Protein AF-A0A8T5YN52-F1 (afdb_monomer_lite)

Organism: Escherichia coli (NCBI:txid562)

Secondary structure (DSSP, 8-state):
--S---S-SEEE---TTSS-TT-EES-EEES-B--S-SSEEEEETTEES-EEES-B--SSSEEEEES-SSSS---BS-EEES-EE-S-SSEEEEE-TT-BS-EEES-EE-TT-PPEEE-SBS-EEESSEES-EEE-TT-BS-EEESPEE-STT--EEE-SBS-EEESEEETTTTEEE--S---S-EEEEEE-TT-EEEE-TTT-SEEEEEE-SS-EEEEE-SS---TT-EEEEEEEE-SS-SS--EEE-TTEE-SS--PPPTTEEEEEEEEEETTTTEEEEEEE--SPEE-

Radius of gyration: 24.34 Å; chains: 1; bounding box: 62×32×78 Å

Sequence (291 aa):
MFTTRPVNGILATQDLNGINERGSSADIYINPCIEHVSGAGIAGLALINSVFINGTSEGNSIGIQFGHENEEWAALSNTVIGMDLEVNSDTDILVNKYSHMNEFIGLKAGYSSSPIKVNGYRNKFIGGSSAGFILTNLSRYNNISDVTLLANGDTISDSGTKNKWTGVWNLFTGEPINSTNPYPSRKQITAIAGDVIKLDPMMASQFSILMTGSPITIGTISLPRVDGIEFNITIFNQTGSDSPEINFEGSLRYSGWTNPKAGTHRSMRFVYDAAFDYYTALTVGQYDITS

pLDDT: mean 90.4, std 9.78, range [47.84, 98.75]

Structure (mmCIF, N/CA/C/O backbone):
data_AF-A0A8T5YN52-F1
#
_entry.id   AF-A0A8T5YN52-F1
#
loop_
_atom_site.group_PDB
_atom_site.id
_atom_site.type_symbol
_atom_site.label_atom_id
_atom_site.label_alt_id
_atom_site.label_comp_id
_atom_site.label_asym_id
_atom_site.label_entity_id
_atom_site.label_seq_id
_atom_site.pdbx_PDB_ins_code
_atom_site.Cartn_x
_atom_site.Cartn_y
_atom_site.Cartn_z
_atom_site.occupancy
_atom_site.B_iso_or_equiv
_atom_site.auth_seq_id
_atom_site.auth_comp_id
_atom_site.auth_asym_id
_atom_site.auth_atom_id
_atom_site.pdbx_PDB_model_num
ATOM 1 N N . MET A 1 1 ? 17.774 -2.671 -41.599 1.00 50.00 1 MET A N 1
ATOM 2 C CA . MET A 1 1 ? 17.091 -3.368 -40.491 1.00 50.00 1 MET A CA 1
ATOM 3 C C . MET A 1 1 ? 18.060 -3.348 -39.319 1.00 50.00 1 MET A C 1
ATOM 5 O O . MET A 1 1 ? 19.164 -3.848 -39.489 1.00 50.00 1 MET A O 1
ATOM 9 N N . PHE A 1 2 ? 17.736 -2.675 -38.212 1.00 47.84 2 PHE A N 1
ATOM 10 C CA . PHE A 1 2 ? 18.595 -2.713 -37.022 1.00 47.84 2 PHE A CA 1
ATOM 11 C C . PHE A 1 2 ? 18.556 -4.133 -36.448 1.00 47.84 2 PHE A C 1
ATOM 13 O O . PHE A 1 2 ? 17.478 -4.680 -36.235 1.00 47.84 2 PHE A O 1
ATOM 20 N N . THR A 1 3 ? 19.719 -4.754 -36.269 1.00 56.84 3 THR A N 1
ATOM 21 C CA . THR A 1 3 ? 19.849 -6.159 -35.840 1.00 56.84 3 THR A CA 1
ATOM 22 C C . THR A 1 3 ? 19.879 -6.326 -34.323 1.00 56.84 3 THR A C 1
ATOM 24 O O . THR A 1 3 ? 19.843 -7.447 -33.831 1.00 56.84 3 THR A O 1
ATOM 27 N N . THR A 1 4 ? 19.937 -5.225 -33.577 1.00 69.12 4 THR A N 1
ATOM 28 C CA . THR A 1 4 ? 19.984 -5.209 -32.114 1.00 69.12 4 THR A CA 1
ATOM 29 C C . THR A 1 4 ? 18.854 -4.339 -31.588 1.00 69.12 4 THR A C 1
ATOM 31 O O . THR A 1 4 ? 18.801 -3.146 -31.891 1.00 69.12 4 THR A O 1
ATOM 34 N N . ARG A 1 5 ? 17.952 -4.938 -30.810 1.00 75.12 5 ARG A N 1
ATOM 35 C CA . ARG A 1 5 ? 16.980 -4.190 -30.010 1.00 75.12 5 ARG A CA 1
ATOM 36 C C . ARG A 1 5 ? 17.703 -3.606 -28.791 1.00 75.12 5 ARG A C 1
ATOM 38 O O . ARG A 1 5 ? 18.527 -4.319 -28.213 1.00 75.12 5 ARG A O 1
ATOM 45 N N . PRO A 1 6 ? 17.455 -2.340 -28.416 1.00 86.81 6 PRO A N 1
ATOM 46 C CA . PRO A 1 6 ? 17.994 -1.804 -27.175 1.00 86.81 6 PRO A CA 1
ATOM 47 C C . PRO A 1 6 ? 17.442 -2.596 -25.984 1.00 86.81 6 PRO A C 1
ATOM 49 O O . PRO A 1 6 ? 16.319 -3.102 -26.028 1.00 86.81 6 PRO A O 1
ATOM 52 N N . VAL A 1 7 ? 18.250 -2.715 -24.927 1.00 92.88 7 VAL A N 1
ATOM 53 C CA . VAL A 1 7 ? 17.824 -3.393 -23.695 1.00 92.88 7 VAL A CA 1
ATOM 54 C C . VAL A 1 7 ? 16.804 -2.540 -22.953 1.00 92.88 7 VAL A C 1
ATOM 56 O O . VAL A 1 7 ? 15.745 -3.041 -22.604 1.00 92.88 7 VAL A O 1
ATOM 59 N N . ASN A 1 8 ? 17.090 -1.250 -22.778 1.00 95.44 8 ASN A N 1
ATOM 60 C CA . ASN A 1 8 ? 16.186 -0.294 -22.145 1.00 95.44 8 ASN A CA 1
ATOM 61 C C . ASN A 1 8 ? 15.913 0.870 -23.100 1.00 95.44 8 ASN A C 1
ATOM 63 O O . ASN A 1 8 ? 16.783 1.198 -23.910 1.00 95.44 8 ASN A O 1
ATOM 67 N N . GLY A 1 9 ? 14.745 1.508 -23.002 1.00 94.94 9 GLY A N 1
ATOM 68 C CA . GLY A 1 9 ? 14.452 2.699 -23.806 1.00 94.94 9 GLY A CA 1
ATOM 69 C C . GLY A 1 9 ? 15.008 3.972 -23.179 1.00 94.94 9 GLY A C 1
ATOM 70 O O . GLY A 1 9 ? 15.902 4.599 -23.741 1.00 94.94 9 GLY A O 1
ATOM 71 N N . ILE A 1 10 ? 14.516 4.328 -21.990 1.00 95.44 10 ILE A N 1
ATOM 72 C CA . ILE A 1 10 ? 15.078 5.402 -21.159 1.00 95.44 10 ILE A CA 1
ATOM 73 C C . ILE A 1 10 ? 15.885 4.749 -20.041 1.00 95.44 10 ILE A C 1
ATOM 75 O O . ILE A 1 10 ? 15.355 3.931 -19.294 1.00 95.44 10 ILE A O 1
ATOM 79 N N . LEU A 1 11 ? 17.157 5.120 -19.907 1.00 94.50 11 LEU A N 1
ATOM 80 C CA . LEU A 1 11 ? 18.044 4.609 -18.865 1.00 94.50 11 LEU A CA 1
ATOM 81 C C . LEU A 1 11 ? 18.676 5.772 -18.097 1.00 94.50 11 LEU A C 1
ATOM 83 O O . LEU A 1 11 ? 19.423 6.561 -18.670 1.00 94.50 11 LEU A O 1
ATOM 87 N N . ALA A 1 12 ? 18.405 5.837 -16.795 1.00 92.81 12 ALA A N 1
ATOM 88 C CA . ALA A 1 12 ? 19.047 6.754 -15.862 1.00 92.81 12 ALA A CA 1
ATOM 89 C C . ALA A 1 12 ? 19.820 5.955 -14.804 1.00 92.81 12 ALA A C 1
ATOM 91 O O . ALA A 1 12 ? 19.230 5.259 -13.974 1.00 92.81 12 ALA A O 1
ATOM 92 N N . THR A 1 13 ? 21.148 6.051 -14.842 1.00 91.00 13 THR A N 1
ATOM 93 C CA . THR A 1 13 ? 22.071 5.386 -13.910 1.00 91.00 13 THR A CA 1
ATOM 94 C C . THR A 1 13 ? 22.857 6.411 -13.103 1.00 91.00 13 THR A C 1
ATOM 96 O O . THR A 1 13 ? 22.852 7.602 -13.421 1.00 91.00 13 THR A O 1
ATOM 99 N N . GLN A 1 14 ? 23.568 5.952 -12.070 1.00 86.19 14 GLN A N 1
ATOM 100 C CA . GLN A 1 14 ? 24.634 6.759 -11.483 1.00 86.19 14 GLN A CA 1
ATOM 101 C C . GLN A 1 14 ? 25.720 7.028 -12.532 1.00 86.19 14 GLN A C 1
ATOM 103 O O . GLN A 1 14 ? 25.858 6.284 -13.512 1.00 86.19 14 GLN A O 1
ATOM 108 N N . ASP A 1 15 ? 26.491 8.094 -12.326 1.00 78.06 15 ASP A N 1
ATOM 109 C CA . ASP A 1 15 ? 27.698 8.309 -13.115 1.00 78.06 15 ASP A CA 1
ATOM 110 C C . ASP A 1 15 ? 28.715 7.208 -12.794 1.00 78.06 15 ASP A C 1
ATOM 112 O O . ASP A 1 15 ? 29.168 7.069 -11.657 1.00 78.06 15 ASP A O 1
ATOM 116 N N . LEU A 1 16 ? 29.101 6.451 -13.820 1.00 68.62 16 LEU A N 1
ATOM 117 C CA . LEU A 1 16 ? 30.072 5.362 -13.717 1.00 68.62 16 LEU A CA 1
ATOM 118 C C . LEU A 1 16 ? 31.472 5.852 -13.313 1.00 68.62 16 LEU A C 1
ATOM 120 O O . LEU A 1 16 ? 32.291 5.050 -12.872 1.00 68.62 16 LEU A O 1
ATOM 124 N N . ASN A 1 17 ? 31.750 7.154 -13.43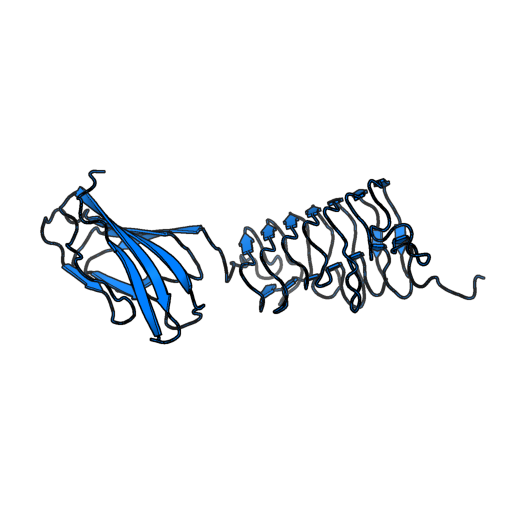5 1.00 71.25 17 ASN A N 1
ATOM 125 C CA . ASN A 1 17 ? 33.013 7.753 -13.006 1.00 71.25 17 ASN A CA 1
ATOM 126 C C . ASN A 1 17 ? 33.010 8.195 -11.530 1.00 71.25 17 ASN A C 1
ATOM 128 O O . ASN A 1 17 ? 34.009 8.738 -11.061 1.00 71.25 17 ASN A O 1
ATOM 132 N N . GLY A 1 18 ? 31.906 7.989 -10.798 1.00 65.38 18 GLY A N 1
ATOM 133 C CA . GLY A 1 18 ? 31.804 8.279 -9.363 1.00 65.38 18 GLY A CA 1
ATOM 134 C C . GLY A 1 18 ? 31.725 9.767 -9.005 1.00 65.38 18 GLY A C 1
ATOM 135 O O . GLY A 1 18 ? 31.847 10.121 -7.837 1.00 65.38 18 GLY A O 1
ATOM 136 N N . ILE A 1 19 ? 31.528 10.659 -9.983 1.00 64.62 19 ILE A N 1
ATOM 137 C CA . ILE A 1 19 ? 31.441 12.109 -9.736 1.00 64.62 19 ILE A CA 1
ATOM 138 C C . ILE A 1 19 ? 30.027 12.491 -9.278 1.00 64.62 19 ILE A C 1
ATOM 140 O O . ILE A 1 19 ? 29.850 13.431 -8.502 1.00 64.62 19 ILE A O 1
ATOM 144 N N . ASN A 1 20 ? 29.015 11.745 -9.728 1.00 66.25 20 ASN A N 1
ATOM 145 C CA . ASN A 1 20 ? 27.625 11.935 -9.336 1.00 66.25 20 ASN A CA 1
ATOM 146 C C . ASN A 1 20 ? 26.952 10.606 -8.956 1.00 66.25 20 ASN A C 1
ATOM 148 O O . ASN A 1 20 ? 26.352 9.913 -9.780 1.00 66.25 20 ASN A O 1
ATOM 152 N N . GLU A 1 21 ? 26.990 10.305 -7.660 1.00 68.31 21 GLU A N 1
ATOM 153 C CA . GLU A 1 21 ? 26.315 9.157 -7.037 1.00 68.31 21 GLU A CA 1
ATOM 154 C C . GLU A 1 21 ? 24.781 9.299 -7.007 1.00 68.31 21 GLU A C 1
ATOM 156 O O . GLU A 1 21 ? 24.064 8.384 -6.613 1.00 68.31 21 GLU A O 1
ATOM 161 N N . ARG A 1 22 ? 24.231 10.454 -7.393 1.00 67.56 22 ARG A N 1
ATOM 162 C CA . ARG A 1 22 ? 22.786 10.718 -7.321 1.00 67.56 22 ARG A CA 1
ATOM 163 C C . ARG A 1 22 ? 22.051 10.412 -8.625 1.00 67.56 22 ARG A C 1
ATOM 165 O O . ARG A 1 22 ? 20.825 10.440 -8.632 1.00 67.56 22 ARG A O 1
ATOM 172 N N . GLY A 1 23 ? 22.783 10.090 -9.693 1.00 80.38 23 GLY A N 1
ATOM 173 C CA . GLY A 1 23 ? 22.223 9.872 -11.025 1.00 80.38 23 GLY A CA 1
ATOM 174 C C . GLY A 1 23 ? 21.559 11.128 -11.598 1.00 80.38 23 GLY A C 1
ATOM 175 O O . GLY A 1 23 ? 22.014 12.245 -11.326 1.00 80.38 23 GLY A O 1
ATOM 176 N N . SER A 1 24 ? 20.520 10.950 -12.419 1.00 87.56 24 SER A N 1
ATOM 177 C CA . SER A 1 24 ? 19.813 12.067 -13.068 1.00 87.56 24 SER A CA 1
ATOM 178 C C . SER A 1 24 ? 18.737 12.655 -12.157 1.00 87.56 24 SER A C 1
ATOM 180 O O . SER A 1 24 ? 18.130 11.932 -11.359 1.00 87.56 24 SER A O 1
ATOM 182 N N . SER A 1 25 ? 18.489 13.966 -12.249 1.00 91.69 25 SER A N 1
ATOM 183 C CA . SER A 1 25 ? 17.484 14.607 -11.400 1.00 91.69 25 SER A CA 1
ATOM 184 C C . SER A 1 25 ? 16.810 15.828 -12.006 1.00 91.69 25 SER A C 1
ATOM 186 O O . SER A 1 25 ? 17.459 16.576 -12.731 1.00 91.69 25 SER A O 1
ATOM 188 N N . ALA A 1 26 ? 15.578 16.103 -11.561 1.00 92.94 26 ALA A N 1
ATOM 189 C CA . ALA A 1 26 ? 14.771 17.248 -12.001 1.00 92.94 26 ALA A CA 1
ATOM 190 C C . ALA A 1 26 ? 14.415 17.213 -13.498 1.00 92.94 26 ALA A C 1
ATOM 192 O O . ALA A 1 26 ? 14.250 18.258 -14.129 1.00 92.94 26 ALA A O 1
ATOM 193 N N . ASP A 1 27 ? 14.265 16.008 -14.047 1.00 95.19 27 ASP A N 1
ATOM 194 C CA . ASP A 1 27 ? 13.904 15.797 -15.443 1.00 95.19 27 ASP A CA 1
ATOM 195 C C . ASP A 1 27 ? 12.384 15.763 -15.635 1.00 95.19 27 ASP A C 1
ATOM 197 O O . ASP A 1 27 ? 11.629 15.362 -14.744 1.00 95.19 27 ASP A O 1
ATOM 201 N N . ILE A 1 28 ? 11.928 16.137 -16.833 1.00 97.69 28 ILE A N 1
ATOM 202 C CA . ILE A 1 28 ? 10.531 15.992 -17.249 1.00 97.69 28 ILE A CA 1
ATOM 203 C C . ILE A 1 28 ? 10.489 15.265 -18.590 1.00 97.69 28 ILE A C 1
ATOM 205 O O . ILE A 1 28 ? 11.062 15.724 -19.578 1.00 97.69 28 ILE A O 1
ATOM 209 N N . TYR A 1 29 ? 9.748 14.163 -18.629 1.00 97.44 29 TYR A N 1
ATOM 210 C CA . TYR A 1 29 ? 9.485 13.372 -19.824 1.00 97.44 29 TYR A CA 1
ATOM 211 C C . TYR A 1 29 ? 7.991 13.451 -20.143 1.00 97.44 29 TYR A C 1
ATOM 213 O O . TYR A 1 29 ? 7.156 13.172 -19.282 1.00 97.44 29 TYR A O 1
ATOM 221 N N . ILE A 1 30 ? 7.638 13.839 -21.370 1.00 97.81 30 ILE A N 1
ATOM 222 C CA . ILE A 1 30 ? 6.243 14.052 -21.784 1.00 97.81 30 ILE A CA 1
ATOM 223 C C . ILE A 1 30 ? 5.935 13.175 -22.990 1.00 97.81 30 ILE A C 1
ATOM 225 O O . ILE A 1 30 ? 6.618 13.274 -24.008 1.00 97.81 30 ILE A O 1
ATOM 229 N N . ASN A 1 31 ? 4.892 12.353 -22.870 1.00 97.00 31 ASN A N 1
ATOM 230 C CA . ASN A 1 31 ? 4.451 11.388 -23.875 1.00 97.00 31 ASN A CA 1
ATOM 231 C C . ASN A 1 31 ? 5.591 10.515 -24.456 1.00 97.00 31 ASN A C 1
ATOM 233 O O . ASN A 1 31 ? 5.651 10.360 -25.680 1.00 97.00 31 ASN A O 1
ATOM 237 N N . PRO A 1 32 ? 6.523 9.968 -23.645 1.00 96.56 32 PRO A N 1
ATOM 238 C CA . PRO A 1 32 ? 7.470 8.990 -24.171 1.00 96.56 32 PRO A CA 1
ATOM 239 C C . PRO A 1 32 ? 6.706 7.758 -24.670 1.00 96.56 32 PRO A C 1
ATOM 241 O O . PRO A 1 32 ? 5.751 7.330 -24.036 1.00 96.56 32 PRO A O 1
ATOM 244 N N . CYS A 1 33 ? 7.119 7.192 -25.798 1.00 96.00 33 CYS A N 1
ATOM 245 C CA . CYS A 1 33 ? 6.565 5.948 -26.331 1.00 96.00 33 CYS A CA 1
ATOM 246 C C . CYS A 1 33 ? 7.712 4.948 -26.420 1.00 96.00 33 CYS A C 1
ATOM 248 O O . CYS A 1 33 ? 8.584 5.073 -27.286 1.00 96.00 33 CYS A O 1
ATOM 250 N N . ILE A 1 34 ? 7.778 4.046 -25.441 1.00 95.31 34 ILE A N 1
ATOM 251 C CA . ILE A 1 34 ? 8.870 3.090 -25.296 1.00 95.31 34 ILE A CA 1
ATOM 252 C C . ILE A 1 34 ? 8.319 1.673 -25.287 1.00 95.31 34 ILE A C 1
ATOM 254 O O . ILE A 1 34 ? 7.837 1.174 -24.274 1.00 95.31 34 ILE A O 1
ATOM 258 N N . GLU A 1 35 ? 8.460 0.995 -26.415 1.00 93.38 35 GLU A N 1
ATOM 259 C CA . GLU A 1 35 ? 7.793 -0.284 -26.619 1.00 93.38 35 GLU A CA 1
ATOM 260 C C . GLU A 1 35 ? 8.758 -1.327 -27.170 1.00 93.38 35 GLU A C 1
ATOM 262 O O . GLU A 1 35 ? 9.669 -1.021 -27.950 1.00 93.38 35 GLU A O 1
ATOM 267 N N . HIS A 1 36 ? 8.534 -2.581 -26.781 1.00 92.75 36 HIS A N 1
ATOM 268 C CA . HIS A 1 36 ? 9.235 -3.753 -27.306 1.00 92.75 36 HIS A CA 1
ATOM 269 C C . HIS A 1 36 ? 10.764 -3.746 -27.149 1.00 92.75 36 HIS A C 1
ATOM 271 O O . HIS A 1 36 ? 11.485 -4.376 -27.944 1.00 92.75 36 HIS A O 1
ATOM 277 N N . VAL A 1 37 ? 11.267 -3.082 -26.106 1.00 94.31 37 VAL A N 1
ATOM 278 C CA . VAL A 1 37 ? 12.649 -3.268 -25.653 1.00 94.31 37 VAL A CA 1
ATOM 279 C C . VAL A 1 37 ? 12.769 -4.582 -24.881 1.00 94.31 37 VAL A C 1
ATOM 281 O O . VAL A 1 37 ? 11.789 -5.106 -24.356 1.00 94.31 37 VAL A O 1
ATOM 284 N N . SER A 1 38 ? 13.967 -5.172 -24.841 1.00 94.06 38 SER A N 1
ATOM 285 C CA . SER A 1 38 ? 14.122 -6.506 -24.236 1.00 94.06 38 SER A CA 1
ATOM 286 C C . SER A 1 38 ? 14.130 -6.502 -22.702 1.00 94.06 38 SER A C 1
ATOM 288 O O . SER A 1 38 ? 14.008 -7.564 -22.104 1.00 94.06 38 SER A O 1
ATOM 290 N N . GLY A 1 39 ? 14.340 -5.344 -22.079 1.00 95.69 39 GLY A N 1
ATOM 291 C CA . GLY A 1 39 ? 14.402 -5.127 -20.635 1.00 95.69 39 GLY A CA 1
ATOM 292 C C . GLY A 1 39 ? 13.304 -4.175 -20.170 1.00 95.69 39 GLY A C 1
ATOM 293 O O . GLY A 1 39 ? 12.126 -4.412 -20.440 1.00 95.69 39 GLY A O 1
ATOM 294 N N . ALA A 1 40 ? 13.684 -3.108 -19.464 1.00 97.56 40 ALA A N 1
ATOM 295 C CA . ALA A 1 40 ? 12.738 -2.120 -18.965 1.00 97.56 40 ALA A CA 1
ATOM 296 C C . ALA A 1 40 ? 12.535 -0.985 -19.975 1.00 97.56 40 ALA A C 1
ATOM 298 O O . ALA A 1 40 ? 13.510 -0.391 -20.443 1.00 97.56 40 ALA A O 1
ATOM 299 N N . GLY A 1 41 ? 11.288 -0.620 -20.275 1.00 97.62 41 GLY A N 1
ATOM 300 C CA . GLY A 1 41 ? 11.036 0.552 -21.115 1.00 97.62 41 GLY A CA 1
ATOM 301 C C . GLY A 1 41 ? 11.595 1.820 -20.460 1.00 97.62 41 GLY A C 1
ATOM 302 O O . GLY A 1 41 ? 12.402 2.540 -21.056 1.00 97.62 41 GLY A O 1
ATOM 303 N N . ILE A 1 42 ? 11.291 2.024 -19.177 1.00 97.81 42 ILE A N 1
ATOM 304 C CA . ILE A 1 42 ? 11.872 3.099 -18.368 1.00 97.81 42 ILE A CA 1
ATOM 305 C C . ILE A 1 42 ? 12.663 2.497 -17.208 1.00 97.81 42 ILE A C 1
ATOM 307 O O . ILE A 1 42 ? 12.093 1.998 -16.241 1.00 97.81 42 ILE A O 1
ATOM 311 N N . ALA A 1 43 ? 13.988 2.590 -17.277 1.00 97.25 43 ALA A N 1
ATOM 312 C CA . ALA A 1 43 ? 14.922 2.163 -16.242 1.00 97.25 43 ALA A CA 1
ATOM 313 C C . ALA A 1 43 ? 15.469 3.378 -15.470 1.00 97.25 43 ALA A C 1
ATOM 315 O O . ALA A 1 43 ? 16.551 3.895 -15.756 1.00 97.25 43 ALA A O 1
ATOM 316 N N . GLY A 1 44 ? 14.720 3.835 -14.466 1.00 96.25 44 GLY A N 1
ATOM 317 C CA . GLY A 1 44 ? 15.149 4.858 -13.511 1.00 96.25 44 GLY A CA 1
ATOM 318 C C . GLY A 1 44 ? 15.952 4.244 -12.365 1.00 96.25 44 GLY A C 1
ATOM 319 O O . GLY A 1 44 ? 15.469 4.185 -11.237 1.00 96.25 44 GLY A O 1
ATOM 320 N N . LEU A 1 45 ? 17.154 3.733 -12.638 1.00 95.25 45 LEU A N 1
ATOM 321 C CA . LEU A 1 45 ? 17.948 3.006 -11.640 1.00 95.25 45 LEU A CA 1
ATOM 322 C C . LEU A 1 45 ? 18.541 3.944 -10.578 1.00 95.25 45 LEU A C 1
ATOM 324 O O . LEU A 1 45 ? 18.560 3.596 -9.401 1.00 95.25 45 LEU A O 1
ATOM 328 N N . ALA A 1 46 ? 18.949 5.148 -10.978 1.00 93.88 46 ALA A N 1
ATOM 329 C CA . ALA A 1 46 ? 19.290 6.255 -10.087 1.00 93.88 46 ALA A CA 1
ATOM 330 C C . ALA A 1 46 ? 18.674 7.547 -10.641 1.00 93.88 46 ALA A C 1
ATOM 332 O O . ALA A 1 46 ? 19.321 8.319 -11.346 1.00 93.88 46 ALA A O 1
ATOM 333 N N . LEU A 1 47 ? 17.376 7.720 -10.395 1.00 94.62 47 LEU A N 1
ATOM 334 C CA . LEU A 1 47 ? 16.589 8.843 -10.900 1.00 94.62 47 LEU A CA 1
ATOM 335 C C . LEU A 1 47 ? 15.906 9.554 -9.740 1.00 94.62 47 LEU A C 1
ATOM 337 O O . LEU A 1 47 ? 15.240 8.916 -8.925 1.00 94.62 47 LEU A O 1
ATOM 341 N N . ILE A 1 48 ? 16.057 10.868 -9.655 1.00 94.25 48 ILE A N 1
ATOM 342 C CA . ILE A 1 48 ? 15.586 11.629 -8.500 1.00 94.25 48 ILE A CA 1
ATOM 343 C C . ILE A 1 48 ? 14.700 12.785 -8.945 1.00 94.25 48 ILE A C 1
ATOM 345 O O . ILE A 1 48 ? 15.029 13.508 -9.880 1.00 94.25 48 ILE A O 1
ATOM 349 N N . ASN A 1 49 ? 13.602 13.027 -8.230 1.00 95.75 49 ASN A N 1
ATOM 350 C CA . ASN A 1 49 ? 12.785 14.233 -8.384 1.00 95.75 49 ASN A CA 1
ATOM 351 C C . ASN A 1 49 ? 12.391 14.516 -9.846 1.00 95.75 49 ASN A C 1
ATOM 353 O O . ASN A 1 49 ? 12.466 15.653 -10.306 1.00 95.75 49 ASN A O 1
ATOM 357 N N . SER A 1 50 ? 12.060 13.471 -10.600 1.00 97.19 50 SER A N 1
ATOM 358 C CA . SER A 1 50 ? 11.736 13.570 -12.023 1.00 97.19 50 SER A CA 1
ATOM 359 C C . SER A 1 50 ? 10.277 13.219 -12.279 1.00 97.19 50 SER A C 1
ATOM 361 O O . SER A 1 50 ? 9.649 12.505 -11.493 1.00 97.19 50 SER A O 1
ATOM 363 N N . VAL A 1 51 ? 9.727 13.734 -13.378 1.00 98.50 51 VAL A N 1
ATOM 364 C CA . VAL A 1 51 ? 8.312 13.580 -13.722 1.00 98.50 51 VAL A CA 1
ATOM 365 C C . VAL A 1 51 ? 8.155 12.936 -15.094 1.00 98.50 51 VAL A C 1
ATOM 367 O O . VAL A 1 51 ? 8.714 13.411 -16.079 1.00 98.50 51 VAL A O 1
ATOM 370 N N . PHE A 1 52 ? 7.341 11.887 -15.169 1.00 98.31 52 PHE A N 1
ATOM 371 C CA . PHE A 1 52 ? 6.855 11.302 -16.415 1.00 98.31 52 PHE A CA 1
ATOM 372 C C . PHE A 1 52 ? 5.371 11.613 -16.561 1.00 98.31 52 PHE A C 1
ATOM 374 O O . PHE A 1 52 ? 4.583 11.343 -15.652 1.00 98.31 52 PHE A O 1
ATOM 381 N N . ILE A 1 53 ? 4.988 12.182 -17.699 1.00 98.06 53 ILE A N 1
ATOM 382 C CA . ILE A 1 53 ? 3.610 12.570 -17.988 1.00 98.06 53 ILE A CA 1
ATOM 383 C C . ILE A 1 53 ? 3.151 11.833 -19.239 1.00 98.06 53 ILE A C 1
ATOM 385 O O . ILE A 1 53 ? 3.603 12.147 -20.342 1.00 98.06 53 ILE A O 1
ATOM 389 N N . ASN A 1 54 ? 2.202 10.919 -19.046 1.00 96.50 54 ASN A N 1
ATOM 390 C CA . ASN A 1 54 ? 1.530 10.129 -20.070 1.00 96.50 54 ASN A CA 1
ATOM 391 C C . ASN A 1 54 ? 2.528 9.314 -20.922 1.00 96.50 54 ASN A C 1
ATOM 393 O O . ASN A 1 54 ? 3.677 9.125 -20.520 1.00 96.50 54 ASN A O 1
ATOM 397 N N . GLY A 1 55 ? 2.097 8.825 -22.083 1.00 96.69 55 GLY A N 1
ATOM 398 C CA . GLY A 1 55 ? 2.911 7.996 -22.966 1.00 96.69 55 GLY A CA 1
ATOM 399 C C . GLY A 1 55 ? 2.741 6.509 -22.681 1.00 96.69 55 GLY A C 1
ATOM 400 O O . GLY A 1 55 ? 1.848 6.121 -21.929 1.00 96.69 55 GLY A O 1
ATOM 401 N N . THR A 1 56 ? 3.599 5.697 -23.286 1.00 96.75 56 THR A N 1
ATOM 402 C CA . THR A 1 56 ? 3.535 4.237 -23.232 1.00 96.75 56 THR A CA 1
ATOM 403 C C . THR A 1 56 ? 4.876 3.651 -22.795 1.00 96.75 56 THR A C 1
ATOM 405 O O . THR A 1 56 ? 5.951 4.133 -23.175 1.00 96.75 56 THR A O 1
ATOM 408 N N . SER A 1 57 ? 4.809 2.608 -21.970 1.00 97.00 57 SER A N 1
ATOM 409 C CA . SER A 1 57 ? 5.922 1.705 -21.690 1.00 97.00 57 SER A CA 1
ATOM 410 C C . SER A 1 57 ? 5.413 0.262 -21.696 1.00 97.00 57 SER A C 1
ATOM 412 O O . SER A 1 57 ? 5.235 -0.361 -20.645 1.00 97.00 57 SER A O 1
ATOM 414 N N . GLU A 1 58 ? 5.119 -0.240 -22.897 1.00 94.19 58 GLU A N 1
ATOM 415 C CA . GLU A 1 58 ? 4.382 -1.489 -23.125 1.00 94.19 58 GLU A CA 1
ATOM 416 C C . GLU A 1 58 ? 5.164 -2.538 -23.923 1.00 94.19 58 GLU A C 1
ATOM 418 O O . GLU A 1 58 ? 6.098 -2.251 -24.676 1.00 94.19 58 GLU A O 1
ATOM 423 N N . GLY A 1 59 ? 4.775 -3.801 -23.750 1.00 94.31 59 GLY A N 1
ATOM 424 C CA . GLY A 1 59 ? 5.345 -4.917 -24.508 1.00 94.31 59 GLY A CA 1
ATOM 425 C C . GLY A 1 59 ? 6.833 -5.145 -24.237 1.00 94.31 59 GLY A C 1
ATOM 426 O O . GLY A 1 59 ? 7.525 -5.719 -25.085 1.00 94.31 59 GLY A O 1
ATOM 427 N N . ASN A 1 60 ? 7.313 -4.666 -23.088 1.00 95.75 60 ASN A N 1
ATOM 428 C CA . ASN A 1 60 ? 8.673 -4.817 -22.588 1.00 95.75 60 ASN A CA 1
ATOM 429 C C . ASN A 1 60 ? 8.741 -6.002 -21.606 1.00 95.75 60 ASN A C 1
ATOM 431 O O . ASN A 1 60 ? 7.735 -6.657 -21.325 1.00 95.75 60 ASN A O 1
ATOM 435 N N . SER A 1 61 ? 9.917 -6.278 -21.034 1.00 96.31 61 SER A N 1
ATOM 436 C CA . SER A 1 61 ? 9.978 -7.168 -19.863 1.00 96.31 61 SER A CA 1
ATOM 437 C C . SER A 1 61 ? 9.391 -6.464 -18.638 1.00 96.31 61 SER A C 1
ATOM 439 O O . SER A 1 61 ? 8.521 -7.010 -17.956 1.00 96.31 61 SER A O 1
ATOM 441 N N . ILE A 1 62 ? 9.795 -5.210 -18.417 1.00 98.12 62 ILE A N 1
ATOM 442 C CA . ILE A 1 62 ? 9.285 -4.354 -17.345 1.00 98.12 62 ILE A CA 1
ATOM 443 C C . ILE A 1 62 ? 8.828 -3.020 -17.943 1.00 98.12 62 ILE A C 1
ATOM 445 O O . ILE A 1 62 ? 9.557 -2.405 -18.720 1.00 98.12 62 ILE A O 1
ATOM 449 N N . GLY A 1 63 ? 7.655 -2.524 -17.552 1.00 98.00 63 GLY A N 1
ATOM 450 C CA . GLY A 1 63 ? 7.211 -1.190 -17.967 1.00 98.00 63 GLY A CA 1
ATOM 451 C C . GLY A 1 63 ? 8.101 -0.100 -17.358 1.00 98.00 63 GLY A C 1
ATOM 452 O O . GLY A 1 63 ? 8.823 0.609 -18.064 1.00 98.00 63 GLY A O 1
ATOM 453 N N . ILE A 1 64 ? 8.109 -0.000 -16.028 1.00 98.44 64 ILE A N 1
ATOM 454 C CA . ILE A 1 64 ? 8.941 0.944 -15.270 1.00 98.44 64 ILE A CA 1
ATOM 455 C C . ILE A 1 64 ? 9.742 0.201 -14.203 1.00 98.44 64 ILE A C 1
ATOM 457 O O . ILE A 1 64 ? 9.179 -0.445 -13.322 1.00 98.44 64 ILE A O 1
ATOM 461 N N . GLN A 1 65 ? 11.063 0.350 -14.231 1.00 98.44 65 GLN A N 1
ATOM 462 C CA . GLN A 1 65 ? 11.970 -0.139 -13.200 1.00 98.44 65 GLN A CA 1
ATOM 463 C C . GLN A 1 65 ? 12.602 1.031 -12.452 1.00 98.44 65 GLN A C 1
ATOM 465 O O . GLN A 1 65 ? 13.362 1.814 -13.021 1.00 98.44 65 GLN A O 1
ATOM 470 N N . PHE A 1 66 ? 12.340 1.108 -11.151 1.00 98.06 66 PHE A N 1
ATOM 471 C CA . PHE A 1 66 ? 12.892 2.119 -10.257 1.00 98.06 66 PHE A CA 1
ATOM 472 C C . PHE A 1 66 ? 13.863 1.506 -9.251 1.00 98.06 66 PHE A C 1
ATOM 474 O O . PHE A 1 66 ? 13.474 0.710 -8.392 1.00 98.06 66 PHE A O 1
ATOM 481 N N . GLY A 1 67 ? 15.120 1.950 -9.291 1.00 95.69 67 GLY A N 1
ATOM 482 C CA . GLY A 1 67 ? 16.218 1.415 -8.479 1.00 95.69 67 GLY A CA 1
ATOM 483 C C . GLY A 1 67 ? 16.863 0.169 -9.077 1.00 95.69 67 GLY A C 1
ATOM 484 O O . GLY A 1 67 ? 16.274 -0.514 -9.921 1.00 95.69 67 GLY A O 1
ATOM 485 N N . HIS A 1 68 ? 18.062 -0.151 -8.601 1.00 93.81 68 HIS A N 1
ATOM 486 C CA . HIS A 1 68 ? 18.775 -1.367 -8.990 1.00 93.81 68 HIS A CA 1
ATOM 487 C C . HIS A 1 68 ? 18.400 -2.554 -8.089 1.00 93.81 68 HIS A C 1
ATOM 489 O O . HIS A 1 68 ? 18.017 -2.374 -6.934 1.00 93.81 68 HIS A O 1
ATOM 495 N N . GLU A 1 69 ? 18.487 -3.777 -8.618 1.00 91.69 69 GLU A N 1
ATOM 496 C CA . GLU A 1 69 ? 18.169 -4.996 -7.858 1.00 91.69 69 GLU A CA 1
ATOM 497 C C . GLU A 1 69 ? 19.223 -5.275 -6.775 1.00 91.69 69 GLU A C 1
ATOM 499 O O . GLU A 1 69 ? 18.885 -5.588 -5.634 1.00 91.69 69 GLU A O 1
ATOM 504 N N . ASN A 1 70 ? 20.499 -5.115 -7.137 1.00 87.62 70 ASN A N 1
ATOM 505 C CA . ASN A 1 70 ? 21.637 -5.597 -6.348 1.00 87.62 70 ASN A CA 1
ATOM 506 C C . ASN A 1 70 ? 22.529 -4.481 -5.792 1.00 87.62 70 ASN A C 1
ATOM 508 O O . ASN A 1 70 ? 23.424 -4.749 -4.996 1.00 87.62 70 ASN A O 1
ATOM 512 N N . GLU A 1 71 ? 22.302 -3.239 -6.212 1.00 89.00 71 GLU A N 1
ATOM 513 C CA . GLU A 1 71 ? 23.124 -2.092 -5.819 1.00 89.00 71 GLU A CA 1
ATOM 514 C C . GLU A 1 71 ? 22.271 -1.097 -5.043 1.00 89.00 71 GLU A C 1
ATOM 516 O O . GLU A 1 71 ? 21.049 -1.060 -5.194 1.00 89.00 71 GLU A O 1
ATOM 521 N N . GLU A 1 72 ? 22.912 -0.264 -4.225 1.00 88.81 72 GLU A N 1
ATOM 522 C CA . GLU A 1 72 ? 22.232 0.748 -3.407 1.00 88.81 72 GLU A CA 1
ATOM 523 C C . GLU A 1 72 ? 21.808 1.980 -4.224 1.00 88.81 72 GLU A C 1
ATOM 525 O O . GLU A 1 72 ? 21.836 3.113 -3.750 1.00 88.81 72 GLU A O 1
ATOM 530 N N . TRP A 1 73 ? 21.413 1.762 -5.479 1.00 91.44 73 TRP A N 1
ATOM 531 C CA . TRP A 1 73 ? 20.885 2.792 -6.359 1.00 91.44 73 TRP A CA 1
ATOM 532 C C . TRP A 1 73 ? 19.381 2.897 -6.161 1.00 91.44 73 TRP A C 1
ATOM 534 O O . TRP A 1 73 ? 18.659 1.892 -6.149 1.00 91.44 73 TRP A O 1
ATOM 544 N N . ALA A 1 74 ? 18.903 4.126 -6.014 1.00 92.31 74 ALA A N 1
ATOM 545 C CA . ALA A 1 74 ? 17.521 4.389 -5.673 1.00 92.31 74 ALA A CA 1
ATOM 546 C C . ALA A 1 74 ? 16.886 5.382 -6.640 1.00 92.31 74 ALA A C 1
ATOM 548 O O . ALA A 1 74 ? 17.471 6.416 -6.967 1.00 92.31 74 ALA A O 1
ATOM 549 N N . ALA A 1 75 ? 15.640 5.099 -7.013 1.00 95.88 75 ALA A N 1
ATOM 550 C CA . ALA A 1 75 ? 14.755 6.102 -7.573 1.00 95.88 75 ALA A CA 1
ATOM 551 C C . ALA A 1 75 ? 14.002 6.801 -6.435 1.00 95.88 75 ALA A C 1
ATOM 553 O O . ALA A 1 75 ? 13.321 6.134 -5.642 1.00 95.88 75 ALA A O 1
ATOM 554 N N . LEU A 1 76 ? 14.140 8.123 -6.338 1.00 94.31 76 LEU A N 1
ATOM 555 C CA . LEU A 1 76 ? 13.673 8.905 -5.195 1.00 94.31 76 LEU A CA 1
ATOM 556 C C . LEU A 1 76 ? 12.741 10.033 -5.622 1.00 94.31 76 LEU A C 1
ATOM 558 O O . LEU A 1 76 ? 13.118 10.869 -6.439 1.00 94.31 76 LEU A O 1
ATOM 562 N N . SER A 1 77 ? 11.569 10.124 -4.996 1.00 96.19 77 SER A N 1
ATOM 563 C CA . SER A 1 77 ? 10.667 11.276 -5.163 1.00 96.19 77 SER A CA 1
ATOM 564 C C . SER A 1 77 ? 10.255 11.556 -6.615 1.00 96.19 77 SER A C 1
ATOM 566 O O . SER A 1 77 ? 10.049 12.709 -6.986 1.00 96.19 77 SER A O 1
ATOM 568 N N . ASN A 1 78 ? 10.163 10.524 -7.456 1.00 98.31 78 ASN A N 1
ATOM 569 C CA . ASN A 1 78 ? 9.699 10.683 -8.834 1.00 98.31 78 ASN A CA 1
ATOM 570 C C . ASN A 1 78 ? 8.175 10.630 -8.909 1.00 98.31 78 ASN A C 1
ATOM 572 O O . ASN A 1 78 ? 7.532 10.007 -8.068 1.00 98.31 78 ASN A O 1
ATOM 576 N N . THR A 1 79 ? 7.602 11.238 -9.943 1.00 98.69 79 THR A N 1
ATOM 577 C CA . THR A 1 79 ? 6.160 11.197 -10.213 1.00 98.69 79 THR A CA 1
ATOM 578 C C . THR A 1 79 ? 5.896 10.657 -11.613 1.00 98.69 79 THR A C 1
ATOM 580 O O . THR A 1 79 ? 6.469 11.139 -12.584 1.00 98.69 79 THR A O 1
ATOM 583 N N . VAL A 1 80 ? 5.017 9.670 -11.735 1.00 98.62 80 VAL A N 1
ATOM 584 C CA . VAL A 1 80 ? 4.561 9.110 -13.011 1.00 98.62 80 VAL A CA 1
ATOM 585 C C . VAL A 1 80 ? 3.056 9.308 -13.100 1.00 98.62 80 VAL A C 1
ATOM 587 O O . VAL A 1 80 ? 2.327 8.883 -12.207 1.00 98.62 80 VAL A O 1
ATOM 590 N N . ILE A 1 81 ? 2.584 9.956 -14.161 1.00 98.44 81 ILE A N 1
ATOM 591 C CA . ILE A 1 81 ? 1.184 10.359 -14.308 1.00 98.44 81 ILE A CA 1
ATOM 592 C C . ILE A 1 81 ? 0.617 9.783 -15.601 1.00 98.44 81 ILE A C 1
ATOM 594 O O . ILE A 1 81 ? 1.113 10.109 -16.671 1.00 98.44 81 ILE A O 1
ATOM 598 N N . GLY A 1 82 ? -0.453 8.994 -15.518 1.00 96.75 82 GLY A N 1
ATOM 599 C CA . GLY A 1 82 ? -1.297 8.635 -16.662 1.00 96.75 82 GLY A CA 1
ATOM 600 C C . GLY A 1 82 ? -0.633 7.781 -17.740 1.00 96.75 82 GLY A C 1
ATOM 601 O O . GLY A 1 82 ? -1.105 7.794 -18.867 1.00 96.75 82 GLY A O 1
ATOM 602 N N . MET A 1 83 ? 0.469 7.102 -17.425 1.00 96.94 83 MET A N 1
ATOM 603 C CA . MET A 1 83 ? 1.195 6.275 -18.388 1.00 96.94 83 MET A CA 1
ATOM 604 C C . MET A 1 83 ? 0.462 4.960 -18.662 1.00 96.94 83 MET A C 1
ATOM 606 O O . MET A 1 83 ? -0.117 4.370 -17.742 1.00 96.94 83 MET A O 1
ATOM 610 N N . ASP A 1 84 ? 0.537 4.526 -19.916 1.00 95.62 84 ASP A N 1
ATOM 611 C CA . ASP A 1 84 ? 0.058 3.235 -20.391 1.00 95.62 84 ASP A CA 1
ATOM 612 C C . ASP A 1 84 ? 1.139 2.159 -20.242 1.00 95.62 84 ASP A C 1
ATOM 614 O O . ASP A 1 84 ? 2.279 2.337 -20.682 1.00 95.62 84 ASP A O 1
ATOM 618 N N . LEU A 1 85 ? 0.807 1.083 -19.539 1.00 94.69 85 LEU A N 1
ATOM 619 C CA . LEU A 1 85 ? 1.708 0.035 -19.073 1.00 94.69 85 LEU A CA 1
ATOM 620 C C . LEU A 1 85 ? 1.010 -1.311 -19.247 1.00 94.69 85 LEU A C 1
ATOM 622 O O . LEU A 1 85 ? 0.490 -1.887 -18.296 1.00 94.69 85 LEU A O 1
ATOM 626 N N . GLU A 1 86 ? 0.967 -1.807 -20.472 1.00 88.31 86 GLU A N 1
ATOM 627 C CA . GLU A 1 86 ? 0.272 -3.051 -20.782 1.00 88.31 86 GLU A CA 1
ATOM 628 C C . GLU A 1 86 ? 1.230 -4.078 -21.384 1.00 88.31 86 GLU A C 1
ATOM 630 O O . GLU A 1 86 ? 2.322 -3.754 -21.866 1.00 88.31 86 GLU A O 1
ATOM 635 N N . VAL A 1 87 ? 0.824 -5.349 -21.326 1.00 92.88 87 VAL A N 1
ATOM 636 C CA . VAL A 1 87 ? 1.503 -6.491 -21.955 1.00 92.88 87 VAL A CA 1
ATOM 637 C C . VAL A 1 87 ? 2.998 -6.627 -21.609 1.00 92.88 87 VAL A C 1
ATOM 639 O O . VAL A 1 87 ? 3.767 -7.207 -22.379 1.00 92.88 87 VAL A O 1
ATOM 642 N N . ASN A 1 88 ? 3.426 -6.129 -20.444 1.00 96.19 88 ASN A N 1
ATOM 643 C CA . ASN A 1 88 ? 4.791 -6.313 -19.955 1.00 96.19 88 ASN A CA 1
ATOM 644 C C . ASN A 1 88 ? 4.948 -7.710 -19.343 1.00 96.19 88 ASN A C 1
ATOM 646 O O . ASN A 1 88 ? 4.166 -8.117 -18.477 1.00 96.19 88 ASN A O 1
ATOM 650 N N . SER A 1 89 ? 5.969 -8.453 -19.777 1.00 95.31 89 SER A N 1
ATOM 651 C CA . SER A 1 89 ? 6.059 -9.889 -19.483 1.00 95.31 89 SER A CA 1
ATOM 652 C C . SER A 1 89 ? 6.268 -10.201 -18.001 1.00 95.31 89 SER A C 1
ATOM 654 O O . SER A 1 89 ? 5.719 -11.185 -17.506 1.00 95.31 89 SER A O 1
ATOM 656 N N . ASP A 1 90 ? 7.030 -9.372 -17.280 1.00 96.12 90 ASP A N 1
ATOM 657 C CA . ASP A 1 90 ? 7.410 -9.653 -15.893 1.00 96.12 90 ASP A CA 1
ATOM 658 C C . ASP A 1 90 ? 6.623 -8.838 -14.873 1.00 96.12 90 ASP A C 1
ATOM 660 O O . ASP A 1 90 ? 6.285 -9.364 -13.808 1.00 96.12 90 ASP A O 1
ATOM 664 N N . THR A 1 91 ? 6.412 -7.546 -15.135 1.00 97.25 91 THR A N 1
ATOM 665 C CA . THR A 1 91 ? 5.569 -6.635 -14.345 1.00 97.25 91 THR A CA 1
ATOM 666 C C . THR A 1 91 ? 5.489 -5.269 -15.022 1.00 97.25 91 THR A C 1
ATOM 668 O O . THR A 1 91 ? 6.450 -4.816 -15.643 1.00 97.25 91 THR A O 1
ATOM 671 N N . ASP A 1 92 ? 4.378 -4.564 -14.843 1.00 97.44 92 ASP A N 1
ATOM 672 C CA . ASP A 1 92 ? 4.257 -3.184 -15.322 1.00 97.44 92 ASP A CA 1
ATOM 673 C C . ASP A 1 92 ? 5.160 -2.224 -14.550 1.00 97.44 92 ASP A C 1
ATOM 675 O O . ASP A 1 92 ? 5.731 -1.299 -15.125 1.00 97.44 92 ASP A O 1
ATOM 679 N N . ILE A 1 93 ? 5.323 -2.450 -13.244 1.00 98.44 93 ILE A N 1
ATOM 680 C CA . ILE A 1 93 ? 6.166 -1.615 -12.391 1.00 98.44 93 ILE A CA 1
ATOM 681 C C . ILE A 1 93 ? 6.933 -2.485 -11.408 1.00 98.44 93 ILE A C 1
ATOM 683 O O . ILE A 1 93 ? 6.348 -3.228 -10.620 1.00 98.44 93 ILE A O 1
ATOM 687 N N . LEU A 1 94 ? 8.251 -2.304 -11.395 1.00 98.44 94 LEU A N 1
ATOM 688 C CA . LEU A 1 94 ? 9.152 -2.830 -10.384 1.00 98.44 94 LEU A CA 1
ATOM 689 C C . LEU A 1 94 ? 9.768 -1.680 -9.585 1.00 98.44 94 LEU A C 1
ATOM 691 O O . LEU A 1 94 ? 10.578 -0.909 -10.100 1.00 98.44 94 LEU A O 1
ATOM 695 N N . VAL A 1 95 ? 9.444 -1.604 -8.295 1.00 98.56 95 VAL A N 1
ATOM 696 C CA . VAL A 1 95 ? 10.114 -0.693 -7.358 1.00 98.56 95 VAL A CA 1
ATOM 697 C C . VAL A 1 95 ? 11.078 -1.486 -6.487 1.00 98.56 95 VAL A C 1
ATOM 699 O O . VAL A 1 95 ? 10.654 -2.212 -5.587 1.00 98.56 95 VAL A O 1
ATOM 702 N N . ASN A 1 96 ? 12.379 -1.335 -6.723 1.00 98.12 96 ASN A N 1
ATOM 703 C CA . ASN A 1 96 ? 13.416 -2.047 -5.981 1.00 98.12 96 ASN A CA 1
ATOM 704 C C . ASN A 1 96 ? 13.621 -1.508 -4.555 1.00 98.12 96 ASN A C 1
ATOM 706 O O . ASN A 1 96 ? 13.172 -0.419 -4.201 1.00 98.12 96 ASN A O 1
ATOM 710 N N . LYS A 1 97 ? 14.295 -2.312 -3.720 1.00 95.38 97 LYS A N 1
ATOM 711 C CA . LYS A 1 97 ? 14.395 -2.181 -2.251 1.00 95.38 97 LYS A CA 1
ATOM 712 C C . LYS A 1 97 ? 14.773 -0.779 -1.754 1.00 95.38 97 LYS A C 1
ATOM 714 O O . LYS A 1 97 ? 14.251 -0.336 -0.732 1.00 95.38 97 LYS A O 1
ATOM 719 N N . TYR A 1 98 ? 15.697 -0.107 -2.438 1.00 94.06 98 TYR A N 1
ATOM 720 C CA . TYR A 1 98 ? 16.220 1.196 -2.016 1.00 94.06 98 TYR A CA 1
ATOM 721 C C . TYR A 1 98 ? 15.387 2.381 -2.526 1.00 94.06 98 TYR A C 1
ATOM 723 O O . TYR A 1 98 ? 15.470 3.479 -1.972 1.00 94.06 98 TYR A O 1
ATOM 731 N N . SER A 1 99 ? 14.534 2.160 -3.527 1.00 96.94 99 SER A N 1
ATOM 732 C CA . SER A 1 99 ? 13.671 3.187 -4.108 1.00 96.94 99 SER A CA 1
ATOM 733 C C . SER A 1 99 ? 12.502 3.526 -3.192 1.00 96.94 99 SER A C 1
ATOM 735 O O . SER A 1 99 ? 11.844 2.648 -2.622 1.00 96.94 99 SER A O 1
ATOM 737 N N . HIS A 1 100 ? 12.231 4.821 -3.047 1.00 96.56 100 HIS A N 1
ATOM 738 C CA . HIS A 1 100 ? 11.200 5.297 -2.139 1.00 96.56 100 HIS A CA 1
ATOM 739 C C . HIS A 1 100 ? 10.639 6.663 -2.512 1.00 96.56 100 HIS A C 1
ATOM 741 O O . HIS A 1 100 ? 11.238 7.418 -3.272 1.00 96.56 100 HIS A O 1
ATOM 747 N N . MET A 1 101 ? 9.484 6.988 -1.922 1.00 97.38 101 MET A N 1
ATOM 748 C CA . MET A 1 101 ? 8.785 8.266 -2.120 1.00 97.38 101 MET A CA 1
ATOM 749 C C . MET A 1 101 ? 8.351 8.530 -3.567 1.00 97.38 101 MET A C 1
ATOM 751 O O . MET A 1 101 ? 8.063 9.669 -3.906 1.00 97.38 101 MET A O 1
ATOM 755 N N . ASN A 1 102 ? 8.270 7.503 -4.413 1.00 98.56 102 ASN A N 1
ATOM 756 C CA . ASN A 1 102 ? 7.765 7.669 -5.771 1.00 98.56 102 ASN A CA 1
ATOM 757 C C . ASN A 1 102 ? 6.233 7.676 -5.778 1.00 98.56 102 ASN A C 1
ATOM 759 O O . ASN A 1 102 ? 5.597 6.951 -5.006 1.00 98.56 102 ASN A O 1
ATOM 763 N N . GLU A 1 103 ? 5.649 8.479 -6.659 1.00 98.75 103 GLU A N 1
ATOM 764 C CA . GLU A 1 103 ? 4.209 8.619 -6.833 1.00 98.75 103 GLU A CA 1
ATOM 765 C C . GLU A 1 103 ? 3.797 8.170 -8.234 1.00 98.75 103 GLU A C 1
ATOM 767 O O . GLU A 1 103 ? 4.343 8.610 -9.241 1.00 98.75 103 GLU A O 1
ATOM 772 N N . PHE A 1 104 ? 2.813 7.286 -8.287 1.00 98.69 104 PHE A N 1
ATOM 773 C CA . PHE A 1 104 ? 2.261 6.706 -9.498 1.00 98.69 104 PHE A CA 1
ATOM 774 C C . PHE A 1 104 ? 0.774 7.048 -9.542 1.00 98.69 104 PHE A C 1
ATOM 776 O O . PHE A 1 104 ? 0.018 6.632 -8.665 1.00 98.69 104 PHE A O 1
ATOM 783 N N . ILE A 1 105 ? 0.356 7.850 -10.516 1.00 98.56 105 ILE A N 1
ATOM 784 C CA . ILE A 1 105 ? -0.948 8.515 -10.512 1.00 98.56 105 ILE A CA 1
ATOM 785 C C . ILE A 1 105 ? -1.701 8.174 -11.794 1.00 98.56 105 ILE A C 1
ATOM 787 O O . ILE A 1 105 ? -1.249 8.499 -12.887 1.00 98.56 105 ILE A O 1
ATOM 791 N N . GLY A 1 106 ? -2.875 7.558 -11.668 1.00 97.12 106 GLY A N 1
ATOM 792 C CA . GLY A 1 106 ? -3.803 7.335 -12.776 1.00 97.12 106 GLY A CA 1
ATOM 793 C C . GLY A 1 106 ? -3.269 6.417 -13.873 1.00 97.12 106 GLY A C 1
ATOM 794 O O . GLY A 1 106 ? -3.633 6.596 -15.031 1.00 97.12 106 GLY A O 1
ATOM 795 N N . LEU A 1 107 ? -2.397 5.471 -13.523 1.00 95.62 107 LEU A N 1
ATOM 796 C CA . LEU A 1 107 ? -1.769 4.566 -14.483 1.00 95.62 107 LEU A CA 1
ATOM 797 C C . LEU A 1 107 ? -2.780 3.633 -15.155 1.00 95.62 107 LEU A C 1
ATOM 799 O O . LEU A 1 107 ? -3.781 3.245 -14.544 1.00 95.62 107 LEU A O 1
ATOM 803 N N . LYS A 1 108 ? -2.490 3.238 -16.393 1.00 94.69 108 LYS A N 1
ATOM 804 C CA . LYS A 1 108 ? -3.177 2.146 -17.085 1.00 94.69 108 LYS A CA 1
ATOM 805 C C . LYS A 1 108 ? -2.260 0.939 -17.077 1.00 94.69 108 LYS A C 1
ATOM 807 O O . LYS A 1 108 ? -1.431 0.784 -17.952 1.00 94.69 108 LYS A O 1
ATOM 812 N N . ALA A 1 109 ? -2.350 0.159 -16.006 1.00 87.50 109 ALA A N 1
ATOM 813 C CA . ALA A 1 109 ? -1.592 -1.070 -15.851 1.00 87.50 109 ALA A CA 1
ATOM 814 C C . ALA A 1 109 ? -2.528 -2.280 -15.778 1.00 87.50 109 ALA A C 1
ATOM 816 O O . ALA A 1 109 ? -3.731 -2.146 -15.510 1.00 87.50 109 ALA A O 1
ATOM 817 N N . GLY A 1 110 ? -1.960 -3.469 -15.960 1.00 84.00 110 GLY A N 1
ATOM 818 C CA . GLY A 1 110 ? -2.604 -4.741 -15.664 1.00 84.00 110 GLY A CA 1
ATOM 819 C C . GLY A 1 110 ? -3.258 -5.466 -16.829 1.00 84.00 110 GLY A C 1
ATOM 820 O O . GLY A 1 110 ? -3.695 -6.603 -16.647 1.00 84.00 110 GLY A O 1
ATOM 821 N N . TYR A 1 111 ? -3.337 -4.873 -18.021 1.00 88.50 111 TYR A N 1
ATOM 822 C CA . TYR A 1 111 ? -3.860 -5.599 -19.174 1.00 88.50 111 TYR A CA 1
ATOM 823 C C . TYR A 1 111 ? -2.828 -6.617 -19.669 1.00 88.50 111 TYR A C 1
ATOM 825 O O . TYR A 1 111 ? -1.797 -6.265 -20.238 1.00 88.50 111 TYR A O 1
ATOM 833 N N . SER A 1 112 ? -3.123 -7.903 -19.448 1.00 88.88 112 SER A N 1
ATOM 834 C CA . SER A 1 112 ? -2.240 -9.028 -19.799 1.00 88.88 112 SER A CA 1
ATOM 835 C C . SER A 1 112 ? -0.819 -8.905 -19.226 1.00 88.88 112 SER A C 1
ATOM 837 O O . SER A 1 112 ? 0.137 -9.403 -19.819 1.00 88.88 112 SER A O 1
ATOM 839 N N . SER A 1 113 ? -0.698 -8.272 -18.059 1.00 86.75 113 SER A N 1
ATOM 840 C CA . SER A 1 113 ? 0.558 -8.065 -17.340 1.00 86.75 113 SER A CA 1
ATOM 841 C C . SER A 1 113 ? 0.522 -8.747 -15.977 1.00 86.75 113 SER A C 1
ATOM 843 O O . SER A 1 113 ? -0.536 -8.971 -15.390 1.00 86.75 113 SER A O 1
ATOM 845 N N . SER A 1 114 ? 1.701 -9.051 -15.438 1.00 91.50 114 SER A N 1
ATOM 846 C CA . SER A 1 114 ? 1.828 -9.489 -14.045 1.00 91.50 114 SER A CA 1
ATOM 847 C C . SER A 1 114 ? 1.581 -8.331 -13.060 1.00 91.50 114 SER A C 1
ATOM 849 O O . SER A 1 114 ? 1.841 -7.175 -13.406 1.00 91.50 114 SER A O 1
ATOM 851 N N . PRO A 1 115 ? 1.176 -8.616 -11.803 1.00 96.25 115 PRO A N 1
ATOM 852 C CA . PRO A 1 115 ? 0.995 -7.602 -10.762 1.00 96.25 115 PRO A CA 1
ATOM 853 C C . PRO A 1 115 ? 2.204 -6.674 -10.583 1.00 96.25 115 PRO A C 1
ATOM 855 O O . PRO A 1 115 ? 3.354 -7.089 -10.770 1.00 96.25 115 PRO A O 1
ATOM 858 N N . ILE A 1 116 ? 1.957 -5.440 -10.133 1.00 98.12 116 ILE A N 1
ATOM 859 C CA . ILE A 1 116 ? 3.005 -4.472 -9.776 1.00 98.12 116 ILE A CA 1
ATOM 860 C C . ILE A 1 116 ? 3.835 -5.014 -8.606 1.00 98.12 116 ILE A C 1
ATOM 862 O O . ILE A 1 116 ? 3.285 -5.404 -7.575 1.00 98.12 116 ILE A O 1
ATOM 866 N N . LYS A 1 117 ? 5.165 -5.008 -8.732 1.00 98.19 117 LYS A N 1
ATOM 867 C CA . LYS A 1 117 ? 6.093 -5.526 -7.715 1.00 98.19 117 LYS A CA 1
ATOM 868 C C . LYS A 1 117 ? 6.729 -4.382 -6.932 1.00 98.19 117 LYS A C 1
ATOM 870 O O . LYS A 1 117 ? 7.437 -3.542 -7.488 1.00 98.19 117 LYS A O 1
ATOM 875 N N . VAL A 1 118 ? 6.529 -4.366 -5.616 1.00 98.38 118 VAL A N 1
ATOM 876 C CA . VAL A 1 118 ? 7.055 -3.320 -4.730 1.00 98.38 118 VAL A CA 1
ATOM 877 C C . VAL A 1 118 ? 7.913 -3.948 -3.639 1.00 98.38 118 VAL A C 1
ATOM 879 O O . VAL A 1 118 ? 7.414 -4.568 -2.703 1.00 98.38 118 VAL A O 1
ATOM 882 N N . ASN A 1 119 ? 9.222 -3.736 -3.749 1.00 97.31 119 ASN A N 1
ATOM 883 C CA . ASN A 1 119 ? 10.221 -4.052 -2.726 1.00 97.31 119 ASN A CA 1
ATOM 884 C C . ASN A 1 119 ? 10.615 -2.808 -1.918 1.00 97.31 119 ASN A C 1
ATOM 886 O O . ASN A 1 119 ? 11.058 -2.923 -0.777 1.00 97.31 119 ASN A O 1
ATOM 890 N N . GLY A 1 120 ? 10.479 -1.626 -2.526 1.00 94.25 120 GLY A N 1
ATOM 891 C CA . GLY A 1 120 ? 10.782 -0.336 -1.916 1.00 94.25 120 GLY A CA 1
ATOM 892 C C . GLY A 1 120 ? 9.780 0.108 -0.847 1.00 94.25 120 GLY A C 1
ATOM 893 O O . GLY A 1 120 ? 8.853 -0.614 -0.461 1.00 94.25 120 GLY A O 1
ATOM 894 N N . TYR A 1 121 ? 9.952 1.336 -0.359 1.00 93.81 121 TYR A N 1
ATOM 895 C CA . TYR A 1 121 ? 9.150 1.870 0.745 1.00 93.81 121 TYR A CA 1
ATOM 896 C C . TYR A 1 121 ? 8.581 3.264 0.483 1.00 93.81 121 TYR A C 1
ATOM 898 O O . TYR A 1 121 ? 9.125 4.039 -0.291 1.00 93.81 121 TYR A O 1
ATOM 906 N N . ARG A 1 122 ? 7.493 3.625 1.175 1.00 95.50 122 ARG A N 1
ATOM 907 C CA . ARG A 1 122 ? 6.854 4.957 1.078 1.00 95.50 122 ARG A CA 1
ATOM 908 C C . ARG A 1 122 ? 6.449 5.382 -0.341 1.00 95.50 122 ARG A C 1
ATOM 910 O O . ARG A 1 122 ? 6.378 6.577 -0.610 1.00 95.50 122 ARG A O 1
ATOM 917 N N . ASN A 1 123 ? 6.184 4.441 -1.239 1.00 98.38 123 ASN A N 1
ATOM 918 C CA . ASN A 1 123 ? 5.660 4.755 -2.567 1.00 98.38 123 ASN A CA 1
ATOM 919 C C . ASN A 1 123 ? 4.138 4.916 -2.508 1.00 98.38 123 ASN A C 1
ATOM 921 O O . ASN A 1 123 ? 3.482 4.355 -1.622 1.00 98.38 123 ASN A O 1
ATOM 925 N N . LYS A 1 124 ? 3.581 5.682 -3.446 1.00 98.38 124 LYS A N 1
ATOM 926 C CA . LYS A 1 124 ? 2.140 5.891 -3.574 1.00 98.38 124 LYS A CA 1
ATOM 927 C C . LYS A 1 124 ? 1.655 5.463 -4.947 1.00 98.38 124 LYS A C 1
ATOM 929 O O . LYS A 1 124 ? 2.244 5.856 -5.946 1.00 98.38 124 LYS A O 1
ATOM 934 N N . PHE A 1 125 ? 0.551 4.736 -4.973 1.00 98.44 125 PHE A N 1
ATOM 935 C CA . PHE A 1 125 ? -0.192 4.390 -6.178 1.00 98.44 125 PHE A CA 1
ATOM 936 C C . PHE A 1 125 ? -1.598 4.952 -6.014 1.00 98.44 125 PHE A C 1
ATOM 938 O O . PHE A 1 125 ? -2.257 4.636 -5.028 1.00 98.44 125 PHE A O 1
ATOM 945 N N . ILE A 1 126 ? -2.021 5.843 -6.905 1.00 98.12 126 ILE A N 1
ATOM 946 C CA . ILE A 1 126 ? -3.221 6.664 -6.728 1.00 98.12 126 ILE A CA 1
ATOM 947 C C . ILE A 1 126 ? -4.054 6.596 -8.003 1.00 98.12 126 ILE A C 1
ATOM 949 O O . ILE A 1 126 ? -3.647 7.127 -9.033 1.00 98.12 126 ILE A O 1
ATOM 953 N N . GLY A 1 127 ? -5.239 5.999 -7.935 1.00 96.25 127 GLY A N 1
ATOM 954 C CA . GLY A 1 127 ? -6.118 5.862 -9.090 1.00 96.25 127 GLY A CA 1
ATOM 955 C C . GLY A 1 127 ? -5.595 4.880 -10.142 1.00 96.25 127 GLY A C 1
ATOM 956 O O . GLY A 1 127 ? -4.530 4.280 -10.007 1.00 96.25 127 GLY A O 1
ATOM 957 N N . GLY A 1 128 ? -6.332 4.767 -11.246 1.00 96.12 128 GLY A N 1
ATOM 958 C CA . GLY A 1 128 ? -5.926 3.947 -12.388 1.00 96.12 128 GLY A CA 1
ATOM 959 C C . GLY A 1 128 ? -6.320 2.476 -12.260 1.00 96.12 128 GLY A C 1
ATOM 960 O O . GLY A 1 128 ? -7.234 2.125 -11.508 1.00 96.12 128 GLY A O 1
ATOM 961 N N . SER A 1 129 ? -5.650 1.630 -13.038 1.00 95.81 129 SER A N 1
ATOM 962 C CA . SER A 1 129 ? -5.868 0.183 -13.066 1.00 95.81 129 SER A CA 1
ATOM 963 C C . SER A 1 129 ? -4.573 -0.611 -12.908 1.00 95.81 129 SER A C 1
ATOM 965 O O . SER A 1 129 ? -3.499 -0.078 -13.175 1.00 95.81 129 SER A O 1
ATOM 967 N N . SER A 1 130 ? -4.668 -1.862 -12.444 1.00 95.81 130 SER A N 1
ATOM 968 C CA . SER A 1 130 ? -3.534 -2.793 -12.307 1.00 95.81 130 SER A CA 1
ATOM 969 C C . SER A 1 130 ? -3.993 -4.262 -12.328 1.00 95.81 130 SER A C 1
ATOM 971 O O . SER A 1 130 ? -5.158 -4.543 -12.062 1.00 95.81 130 SER A O 1
ATOM 973 N N . ALA A 1 131 ? -3.067 -5.203 -12.549 1.00 94.94 131 ALA A N 1
ATOM 974 C CA . ALA A 1 131 ? -3.264 -6.644 -12.322 1.00 94.94 131 ALA A CA 1
ATOM 975 C C . ALA A 1 131 ? -3.109 -7.038 -10.835 1.00 94.94 131 ALA A C 1
ATOM 977 O O . ALA A 1 131 ? -3.035 -8.207 -10.468 1.00 94.94 131 ALA A O 1
ATOM 978 N N . GLY A 1 132 ? -2.989 -6.046 -9.951 1.00 96.31 132 GLY A N 1
ATOM 979 C CA . GLY A 1 132 ? -2.773 -6.230 -8.521 1.00 96.31 132 GLY A CA 1
ATOM 980 C C . GLY A 1 132 ? -1.406 -5.745 -8.062 1.00 96.31 132 GLY A C 1
ATOM 981 O O . GLY A 1 132 ? -0.692 -5.036 -8.777 1.00 96.31 132 GLY A O 1
ATOM 982 N N . PHE A 1 133 ? -1.051 -6.113 -6.834 1.00 97.62 133 PHE A N 1
ATOM 983 C CA . PHE A 1 133 ? 0.207 -5.708 -6.211 1.00 97.62 133 PHE A CA 1
ATOM 984 C C . PHE A 1 133 ? 0.842 -6.871 -5.455 1.00 97.62 133 PHE A C 1
ATOM 986 O O . PHE A 1 133 ? 0.168 -7.607 -4.737 1.00 97.62 133 PHE A O 1
ATOM 993 N N . ILE A 1 134 ? 2.160 -6.993 -5.571 1.00 97.50 134 ILE A N 1
ATOM 994 C CA . ILE A 1 134 ? 2.996 -7.862 -4.748 1.00 97.50 134 ILE A CA 1
ATOM 995 C C . ILE A 1 134 ? 3.891 -6.957 -3.906 1.00 97.50 134 ILE A C 1
ATOM 997 O O . ILE A 1 134 ? 4.844 -6.353 -4.402 1.00 97.50 134 ILE A O 1
ATOM 1001 N N . LEU A 1 135 ? 3.565 -6.863 -2.622 1.00 96.69 135 LEU A N 1
ATOM 1002 C CA . LEU A 1 135 ? 4.307 -6.128 -1.609 1.00 96.69 135 LEU A CA 1
ATOM 1003 C C . LEU A 1 135 ? 5.159 -7.137 -0.831 1.00 96.69 135 LEU A C 1
ATOM 1005 O O . LEU A 1 135 ? 4.643 -7.954 -0.066 1.00 96.69 135 LEU A O 1
ATOM 1009 N N . THR A 1 136 ? 6.472 -7.131 -1.054 1.00 94.38 136 THR A N 1
ATOM 1010 C CA . THR A 1 136 ? 7.361 -8.150 -0.470 1.00 94.38 136 THR A CA 1
ATOM 1011 C C . THR A 1 136 ? 7.688 -7.858 0.992 1.00 94.38 136 THR A C 1
ATOM 1013 O O . THR A 1 136 ? 7.375 -6.791 1.518 1.00 94.38 136 THR A O 1
ATOM 1016 N N . ASN A 1 137 ? 8.361 -8.789 1.671 1.00 88.88 137 ASN A N 1
ATOM 1017 C CA . ASN A 1 137 ? 8.788 -8.637 3.068 1.00 88.88 137 ASN A CA 1
ATOM 1018 C C . ASN A 1 137 ? 9.746 -7.459 3.319 1.00 88.88 137 ASN A C 1
ATOM 1020 O O . ASN A 1 137 ? 9.908 -7.027 4.458 1.00 88.88 137 ASN A O 1
ATOM 1024 N N . LEU A 1 138 ? 10.367 -6.920 2.268 1.00 89.38 138 LEU A N 1
ATOM 1025 C CA . LEU A 1 138 ? 11.203 -5.720 2.339 1.00 89.38 138 LEU A CA 1
ATOM 1026 C C . LEU A 1 138 ? 10.382 -4.426 2.283 1.00 89.38 138 LEU A C 1
ATOM 1028 O O . LEU A 1 138 ? 10.832 -3.381 2.770 1.00 89.38 138 LEU A O 1
ATOM 1032 N N . SER A 1 139 ? 9.184 -4.506 1.707 1.00 93.62 139 SER A N 1
ATOM 1033 C CA . SER A 1 139 ? 8.322 -3.362 1.463 1.00 93.62 139 SER A CA 1
ATOM 1034 C C . SER A 1 139 ? 7.720 -2.830 2.760 1.00 93.62 139 SER A C 1
ATOM 1036 O O . SER A 1 139 ? 7.361 -3.582 3.676 1.00 93.62 139 SER A O 1
ATOM 1038 N N . ARG A 1 140 ? 7.624 -1.501 2.857 1.00 90.38 140 ARG A N 1
ATOM 1039 C CA . ARG A 1 140 ? 7.006 -0.855 4.015 1.00 90.38 140 ARG A CA 1
ATOM 1040 C C . ARG A 1 140 ? 6.462 0.531 3.735 1.00 90.38 140 ARG A C 1
ATOM 1042 O O . ARG A 1 140 ? 7.015 1.276 2.929 1.00 90.38 140 ARG A O 1
ATOM 1049 N N . TYR A 1 141 ? 5.435 0.928 4.483 1.00 89.94 141 TYR A N 1
ATOM 1050 C CA . TYR A 1 141 ? 4.831 2.266 4.403 1.00 89.94 141 TYR A CA 1
ATOM 1051 C C . TYR A 1 141 ? 4.317 2.659 3.006 1.00 89.94 141 TYR A C 1
ATOM 1053 O O . TYR A 1 141 ? 4.156 3.850 2.741 1.00 89.94 141 TYR A O 1
ATOM 1061 N N . ASN A 1 142 ? 4.098 1.704 2.099 1.00 95.75 142 ASN A N 1
ATOM 1062 C CA . ASN A 1 142 ? 3.526 2.001 0.789 1.00 95.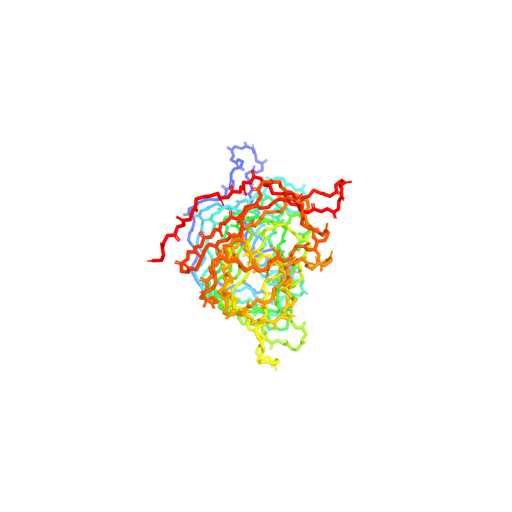75 142 ASN A CA 1
ATOM 1063 C C . ASN A 1 142 ? 2.021 2.268 0.921 1.00 95.75 142 ASN A C 1
ATOM 1065 O O . ASN A 1 142 ? 1.365 1.732 1.815 1.00 95.75 142 ASN A O 1
ATOM 1069 N N . ASN A 1 143 ? 1.478 3.111 0.045 1.00 94.75 143 ASN A N 1
ATOM 1070 C CA . ASN A 1 143 ? 0.060 3.455 0.025 1.00 94.75 143 ASN A CA 1
ATOM 1071 C C . ASN A 1 143 ? -0.529 3.211 -1.364 1.00 94.75 143 ASN A C 1
ATOM 1073 O O . ASN A 1 143 ? -0.019 3.752 -2.341 1.00 94.75 143 ASN A O 1
ATOM 1077 N N . ILE A 1 144 ? -1.610 2.446 -1.441 1.00 96.50 144 ILE A N 1
ATOM 1078 C CA . ILE A 1 144 ? -2.359 2.220 -2.679 1.00 96.50 144 ILE A CA 1
ATOM 1079 C C . ILE A 1 144 ? -3.775 2.756 -2.467 1.00 96.50 144 ILE A C 1
ATOM 1081 O O . ILE A 1 144 ? -4.482 2.303 -1.571 1.00 96.50 144 ILE A O 1
ATOM 1085 N N . SER A 1 145 ? -4.211 3.722 -3.262 1.00 93.56 145 SER A N 1
ATOM 1086 C CA . SER A 1 145 ? -5.538 4.315 -3.124 1.00 93.56 145 SER A CA 1
ATOM 1087 C C . SER A 1 145 ? -6.280 4.372 -4.448 1.00 93.56 145 SER A C 1
ATOM 1089 O O . SER A 1 145 ? -5.699 4.736 -5.465 1.00 93.56 145 SER A O 1
ATOM 1091 N N . ASP A 1 146 ? -7.571 4.046 -4.418 1.00 93.62 146 ASP A N 1
ATOM 1092 C CA . ASP A 1 146 ? -8.513 4.268 -5.524 1.00 93.62 146 ASP A CA 1
ATOM 1093 C C . ASP A 1 146 ? -8.168 3.512 -6.828 1.00 93.62 146 ASP A C 1
ATOM 1095 O O . ASP A 1 146 ? -8.519 3.943 -7.925 1.00 93.62 146 ASP A O 1
ATOM 1099 N N . VAL A 1 147 ? -7.461 2.379 -6.724 1.00 96.44 147 VAL A N 1
ATOM 1100 C CA . VAL A 1 147 ? -7.040 1.551 -7.872 1.00 96.44 147 VAL A CA 1
ATOM 1101 C C . VAL A 1 147 ? -8.092 0.489 -8.205 1.00 96.44 147 VAL A C 1
ATOM 1103 O O . VAL A 1 147 ? -8.608 -0.187 -7.315 1.00 96.44 147 VAL A O 1
ATOM 1106 N N . THR A 1 148 ? -8.360 0.280 -9.495 1.00 95.25 148 THR A N 1
ATOM 1107 C CA . THR A 1 148 ? -9.215 -0.817 -9.984 1.00 95.25 148 THR A CA 1
ATOM 1108 C C . THR A 1 148 ? -8.377 -2.010 -10.454 1.00 95.25 148 THR A C 1
ATOM 1110 O O . THR A 1 148 ? -7.494 -1.849 -11.293 1.00 95.25 148 THR A O 1
ATOM 1113 N N . LEU A 1 149 ? -8.655 -3.215 -9.958 1.00 95.25 149 LEU A N 1
ATOM 1114 C CA . LEU A 1 149 ? -8.041 -4.450 -10.452 1.00 95.25 149 LEU A CA 1
ATOM 1115 C C . LEU A 1 149 ? -8.874 -5.057 -11.584 1.00 95.25 149 LEU A C 1
ATOM 1117 O O . LEU A 1 149 ? -10.104 -5.057 -11.496 1.00 95.25 149 LEU A O 1
ATOM 1121 N N . LEU A 1 150 ? -8.225 -5.528 -12.650 1.00 91.00 150 LEU A N 1
ATOM 1122 C CA . LEU A 1 150 ? -8.889 -5.763 -13.940 1.00 91.00 150 LEU A CA 1
ATOM 1123 C C . LEU A 1 150 ? -9.396 -7.194 -14.153 1.00 91.00 150 LEU A C 1
ATOM 1125 O O . LEU A 1 150 ? -10.385 -7.371 -14.867 1.00 91.00 150 LEU A O 1
ATOM 1129 N N . ALA A 1 151 ? -8.762 -8.202 -13.555 1.00 87.75 151 ALA A N 1
ATOM 1130 C CA . ALA A 1 151 ? -9.059 -9.605 -13.819 1.00 87.75 151 ALA A CA 1
ATOM 1131 C C . ALA A 1 151 ? -9.536 -10.386 -12.585 1.00 87.75 151 ALA A C 1
ATOM 1133 O O . ALA A 1 151 ? -9.376 -10.004 -11.421 1.00 87.75 151 ALA A O 1
ATOM 1134 N N . ASN A 1 152 ? -10.159 -11.532 -12.867 1.00 83.75 152 ASN A N 1
ATOM 1135 C CA . ASN A 1 152 ? -10.570 -12.475 -11.839 1.00 83.75 152 ASN A CA 1
ATOM 1136 C C . ASN A 1 152 ? -9.340 -13.063 -11.137 1.00 83.75 152 ASN A C 1
ATOM 1138 O O . ASN A 1 152 ? -8.468 -13.626 -11.795 1.00 83.75 152 ASN A O 1
ATOM 1142 N N . GLY A 1 153 ? -9.302 -12.987 -9.809 1.00 84.31 153 GLY A N 1
ATOM 1143 C CA . GLY A 1 153 ? -8.159 -13.444 -9.016 1.00 84.31 153 GLY A CA 1
ATOM 1144 C C . GLY A 1 153 ? -7.068 -12.392 -8.811 1.00 84.31 153 GLY A C 1
ATOM 1145 O O . GLY A 1 153 ? -6.198 -12.613 -7.968 1.00 84.31 153 GLY A O 1
ATOM 1146 N N . ASP A 1 154 ? -7.142 -11.239 -9.487 1.00 92.69 154 ASP A N 1
ATOM 1147 C CA . ASP A 1 154 ? -6.264 -10.111 -9.179 1.00 92.69 154 ASP A CA 1
ATOM 1148 C C . ASP A 1 154 ? -6.497 -9.658 -7.739 1.00 92.69 154 ASP A C 1
ATOM 1150 O O . ASP A 1 154 ? -7.631 -9.443 -7.291 1.00 92.69 154 ASP A O 1
ATOM 1154 N N . THR A 1 155 ? -5.398 -9.514 -7.006 1.00 93.00 155 THR A N 1
ATOM 1155 C CA . THR A 1 155 ? -5.407 -9.232 -5.573 1.00 93.00 155 THR A CA 1
ATOM 1156 C C . THR A 1 155 ? -4.175 -8.430 -5.156 1.00 93.00 155 THR A C 1
ATOM 1158 O O . THR A 1 155 ? -3.291 -8.122 -5.960 1.00 93.00 155 THR A O 1
ATOM 1161 N N . ILE A 1 156 ? -4.107 -8.085 -3.873 1.00 94.94 156 ILE A N 1
ATOM 1162 C CA . ILE A 1 156 ? -2.911 -7.543 -3.235 1.00 94.94 156 ILE A CA 1
ATOM 1163 C C . ILE A 1 156 ? -2.325 -8.634 -2.340 1.00 94.94 156 ILE A C 1
ATOM 1165 O O . ILE A 1 156 ? -2.938 -9.043 -1.356 1.00 94.94 156 ILE A O 1
ATOM 1169 N N . SER A 1 157 ? -1.126 -9.101 -2.682 1.00 94.19 157 SER A N 1
ATOM 1170 C CA . SER A 1 157 ? -0.325 -9.977 -1.831 1.00 94.19 157 SER A CA 1
ATOM 1171 C C . SER A 1 157 ? 0.622 -9.119 -1.002 1.00 94.19 157 SER A C 1
ATOM 1173 O O . SER A 1 157 ? 1.535 -8.511 -1.559 1.00 94.19 157 SER A O 1
ATOM 1175 N N . ASP A 1 158 ? 0.434 -9.092 0.317 1.00 92.81 158 ASP A N 1
ATOM 1176 C CA . ASP A 1 158 ? 1.269 -8.311 1.233 1.00 92.81 158 ASP A CA 1
ATOM 1177 C C . ASP A 1 158 ? 1.964 -9.200 2.263 1.00 92.81 158 ASP A C 1
ATOM 1179 O O . ASP A 1 158 ? 1.330 -9.763 3.153 1.00 92.81 158 ASP A O 1
ATOM 1183 N N . SER A 1 159 ? 3.286 -9.307 2.143 1.00 88.69 159 SER A N 1
ATOM 1184 C CA . SER A 1 159 ? 4.159 -9.867 3.178 1.00 88.69 159 SER A CA 1
ATOM 1185 C C . SER A 1 159 ? 5.022 -8.793 3.850 1.00 88.69 159 SER A C 1
ATOM 1187 O O . SER A 1 159 ? 5.942 -9.133 4.593 1.00 88.69 159 SER A O 1
ATOM 1189 N N . GLY A 1 160 ? 4.799 -7.515 3.528 1.00 86.31 160 GLY A N 1
ATOM 1190 C CA . GLY A 1 160 ? 5.542 -6.369 4.038 1.00 86.31 160 GLY A CA 1
ATOM 1191 C C . GLY A 1 160 ? 5.000 -5.830 5.359 1.00 86.31 160 GLY A C 1
ATOM 1192 O O . GLY A 1 160 ? 4.215 -6.467 6.061 1.00 86.31 160 GLY A O 1
ATOM 1193 N N . THR A 1 161 ? 5.448 -4.628 5.733 1.00 81.19 161 THR A N 1
ATOM 1194 C CA . THR A 1 161 ? 5.067 -4.004 7.013 1.00 81.19 161 THR A CA 1
ATOM 1195 C C . THR A 1 161 ? 4.530 -2.590 6.837 1.00 81.19 161 THR A C 1
ATOM 1197 O O . THR A 1 161 ? 5.167 -1.719 6.253 1.00 81.19 161 THR A O 1
ATOM 1200 N N . LYS A 1 162 ? 3.359 -2.310 7.415 1.00 82.31 162 LYS A N 1
ATOM 1201 C CA . LYS A 1 162 ? 2.718 -0.982 7.411 1.00 82.31 162 LYS A CA 1
ATOM 1202 C C . LYS A 1 162 ? 2.412 -0.452 6.007 1.00 82.31 162 LYS A C 1
ATOM 1204 O O . LYS A 1 162 ? 2.327 0.761 5.816 1.00 82.31 162 LYS A O 1
ATOM 1209 N N . ASN A 1 163 ? 2.305 -1.335 5.019 1.00 88.12 163 ASN A N 1
ATOM 1210 C CA . ASN A 1 163 ? 1.680 -0.982 3.755 1.00 88.12 163 ASN A CA 1
ATOM 1211 C C . ASN A 1 163 ? 0.186 -0.799 3.998 1.00 88.12 163 ASN A C 1
ATOM 1213 O O . ASN A 1 163 ? -0.360 -1.412 4.904 1.00 88.12 163 ASN A O 1
ATOM 1217 N N . LYS A 1 164 ? -0.478 0.049 3.223 1.00 87.62 164 LYS A N 1
ATOM 1218 C CA . LYS A 1 164 ? -1.917 0.251 3.362 1.00 87.62 164 LYS A CA 1
ATOM 1219 C C . LYS A 1 164 ? -2.564 0.438 2.009 1.00 87.62 164 LYS A C 1
ATOM 1221 O O . LYS A 1 164 ? -1.936 0.954 1.082 1.00 87.62 164 LYS A O 1
ATOM 1226 N N . TRP A 1 165 ? -3.839 0.085 1.936 1.00 90.69 165 TRP A N 1
ATOM 1227 C CA . TRP A 1 165 ? -4.646 0.414 0.781 1.00 90.69 165 TRP A CA 1
ATOM 1228 C C . TRP A 1 165 ? -6.095 0.749 1.114 1.00 90.69 165 TRP A C 1
ATOM 1230 O O . TRP A 1 165 ? -6.654 0.284 2.106 1.00 90.69 165 TRP A O 1
ATOM 1240 N N . THR A 1 166 ? -6.687 1.619 0.304 1.00 86.62 166 THR A N 1
ATOM 1241 C CA . THR A 1 166 ? -8.042 2.148 0.504 1.00 86.62 166 THR A CA 1
ATOM 1242 C C . THR A 1 166 ? -8.726 2.361 -0.835 1.00 86.62 166 THR A C 1
ATOM 1244 O O . THR A 1 166 ? -8.087 2.820 -1.773 1.00 86.62 166 THR A O 1
ATOM 1247 N N . GLY A 1 167 ? -10.022 2.066 -0.937 1.00 83.56 167 GLY A N 1
ATOM 1248 C CA . GLY A 1 167 ? -10.753 2.282 -2.192 1.00 83.56 167 GLY A CA 1
ATOM 1249 C C . GLY A 1 167 ? -10.254 1.412 -3.352 1.00 83.56 167 GLY A C 1
ATOM 1250 O O . GLY A 1 167 ? -10.422 1.785 -4.505 1.00 83.56 167 GLY A O 1
ATOM 1251 N N . VAL A 1 168 ? -9.616 0.272 -3.062 1.00 90.75 168 VAL A N 1
ATOM 1252 C CA . VAL A 1 168 ? -9.213 -0.690 -4.094 1.00 90.75 168 VAL A CA 1
ATOM 1253 C C . VAL A 1 168 ? -10.398 -1.592 -4.411 1.00 90.75 168 VAL A C 1
ATOM 1255 O O . VAL A 1 168 ? -11.036 -2.113 -3.496 1.00 90.75 168 VAL A O 1
ATOM 1258 N N . TRP A 1 169 ? -10.689 -1.786 -5.693 1.00 87.88 169 TRP A N 1
ATOM 1259 C CA . TRP A 1 169 ? -11.853 -2.541 -6.158 1.00 87.88 169 TRP A CA 1
ATOM 1260 C C . TRP A 1 169 ? -11.450 -3.575 -7.201 1.00 87.88 169 TRP A C 1
ATOM 1262 O O . TRP A 1 169 ? -10.723 -3.234 -8.128 1.00 87.88 169 TRP A O 1
ATOM 1272 N N . ASN A 1 170 ? -11.938 -4.812 -7.101 1.00 90.25 170 ASN A N 1
ATOM 1273 C CA . ASN A 1 170 ? -11.800 -5.772 -8.194 1.00 90.25 170 ASN A CA 1
ATOM 1274 C C . ASN A 1 170 ? -12.998 -5.635 -9.145 1.00 90.25 170 ASN A C 1
ATOM 1276 O O . ASN A 1 170 ? -14.142 -5.892 -8.765 1.00 90.25 170 ASN A O 1
ATOM 1280 N N . LEU A 1 171 ? -12.731 -5.220 -10.387 1.00 90.50 171 LEU A N 1
ATOM 1281 C CA . LEU A 1 171 ? -13.752 -4.993 -11.412 1.00 90.50 171 LEU A CA 1
ATOM 1282 C C . LEU A 1 171 ? -14.545 -6.264 -11.724 1.00 90.50 171 LEU A C 1
ATOM 1284 O O . LEU A 1 171 ? -15.749 -6.190 -11.955 1.00 90.50 171 LEU A O 1
ATOM 1288 N N . PHE A 1 172 ? -13.871 -7.412 -11.739 1.00 87.19 172 PHE A N 1
ATOM 1289 C CA . PHE A 1 172 ? -14.460 -8.681 -12.137 1.00 87.19 172 PHE A CA 1
ATOM 1290 C C . PHE A 1 172 ? -15.372 -9.260 -11.054 1.00 87.19 172 PHE A C 1
ATOM 1292 O O . PHE A 1 172 ? -16.463 -9.736 -11.361 1.00 87.19 172 PHE A O 1
ATOM 1299 N N . THR A 1 173 ? -14.947 -9.223 -9.788 1.00 85.81 173 THR A N 1
ATOM 1300 C CA . THR A 1 173 ? -15.765 -9.734 -8.678 1.00 85.81 173 THR A CA 1
ATOM 1301 C C . THR A 1 173 ? -16.797 -8.722 -8.198 1.00 85.81 173 THR A C 1
ATOM 1303 O O . THR A 1 173 ? -17.770 -9.120 -7.569 1.00 85.81 173 THR A O 1
ATOM 1306 N N . GLY A 1 174 ? -16.601 -7.430 -8.477 1.00 81.62 174 GLY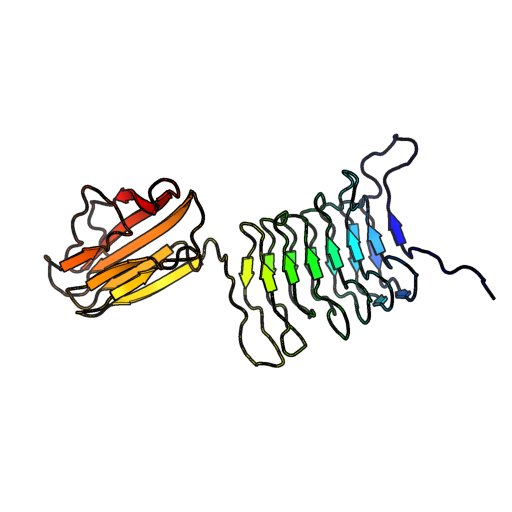 A N 1
ATOM 1307 C CA . GLY A 1 174 ? -17.476 -6.378 -7.972 1.00 81.62 174 GLY A CA 1
ATOM 1308 C C . GLY A 1 174 ? -17.367 -6.199 -6.458 1.00 81.62 174 GLY A C 1
ATOM 1309 O O . GLY A 1 174 ? -18.353 -5.841 -5.824 1.00 81.62 174 GLY A O 1
ATOM 1310 N N . GLU A 1 175 ? -16.193 -6.465 -5.881 1.00 79.62 175 GLU A N 1
ATOM 1311 C CA . GLU A 1 175 ? -15.973 -6.399 -4.434 1.00 79.62 175 GLU A CA 1
ATOM 1312 C C . GLU A 1 175 ? -14.766 -5.510 -4.095 1.00 79.62 175 GLU A C 1
ATOM 1314 O O . GLU A 1 175 ? -13.777 -5.482 -4.844 1.00 79.62 175 GLU A O 1
ATOM 1319 N N . PRO A 1 176 ? -14.801 -4.795 -2.955 1.00 81.25 176 PRO A N 1
ATOM 1320 C CA . PRO A 1 176 ? -13.658 -4.035 -2.479 1.00 81.25 176 PRO A CA 1
ATOM 1321 C C . PRO A 1 176 ? -12.559 -4.964 -1.948 1.00 81.25 176 PRO A C 1
ATOM 1323 O O . PRO A 1 176 ? -12.820 -5.941 -1.245 1.00 81.25 176 PRO A O 1
ATOM 1326 N N . ILE A 1 177 ? -11.302 -4.604 -2.207 1.00 84.00 177 ILE A N 1
ATOM 1327 C CA . ILE A 1 177 ? -10.130 -5.261 -1.624 1.00 84.00 177 ILE A CA 1
ATOM 1328 C C . ILE A 1 177 ? -9.701 -4.451 -0.407 1.00 84.00 177 ILE A C 1
ATOM 1330 O O . ILE A 1 177 ? -9.132 -3.365 -0.515 1.00 84.00 177 ILE A O 1
ATOM 1334 N N . ASN A 1 178 ? -9.986 -4.989 0.774 1.00 78.19 17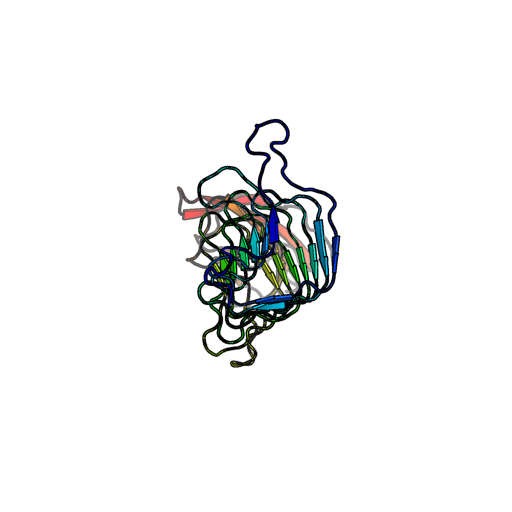8 ASN A N 1
ATOM 1335 C CA . ASN A 1 178 ? -9.682 -4.326 2.036 1.00 78.19 178 ASN A CA 1
ATOM 1336 C C . ASN A 1 178 ? -8.222 -4.521 2.445 1.00 78.19 178 ASN A C 1
ATOM 1338 O O . ASN A 1 178 ? -7.635 -5.574 2.193 1.00 78.19 178 ASN A O 1
ATOM 1342 N N . SER A 1 179 ? -7.647 -3.498 3.083 1.00 72.44 179 SER A N 1
ATOM 1343 C CA . SER A 1 179 ? -6.290 -3.566 3.627 1.00 72.44 179 SER A CA 1
ATOM 1344 C C . SER A 1 179 ? -6.187 -4.540 4.777 1.00 72.44 179 SER A C 1
ATOM 1346 O O . SER A 1 179 ? -6.934 -4.423 5.741 1.00 72.44 179 SER A O 1
ATOM 1348 N N . THR A 1 180 ? -5.217 -5.449 4.695 1.00 67.38 180 THR A N 1
ATOM 1349 C CA . THR A 1 180 ? -4.820 -6.308 5.817 1.00 67.38 180 THR A CA 1
ATOM 1350 C C . THR A 1 180 ? -3.931 -5.563 6.821 1.00 67.38 180 THR A C 1
ATOM 1352 O O . THR A 1 180 ? -3.494 -6.157 7.803 1.00 67.38 180 THR A O 1
ATOM 1355 N N . ASN A 1 181 ? -3.627 -4.278 6.574 1.00 64.31 181 ASN A N 1
ATOM 1356 C CA . ASN A 1 181 ? -2.777 -3.432 7.415 1.00 64.31 181 ASN A CA 1
ATOM 1357 C C . ASN A 1 181 ? -3.167 -1.919 7.368 1.00 64.31 181 ASN A C 1
ATOM 1359 O O . ASN A 1 181 ? -2.414 -1.061 6.913 1.00 64.31 181 ASN A O 1
ATOM 1363 N N . PRO A 1 182 ? -4.376 -1.515 7.792 1.00 53.75 182 PRO A N 1
ATOM 1364 C CA . PRO A 1 182 ? -4.939 -0.170 7.659 1.00 53.75 182 PRO A CA 1
ATOM 1365 C C . PRO A 1 182 ? -4.566 0.779 8.811 1.00 53.75 182 PRO A C 1
ATOM 1367 O O . PRO A 1 182 ? -5.389 1.575 9.266 1.00 53.75 182 PRO A O 1
ATOM 1370 N N . TYR A 1 183 ? -3.333 0.741 9.308 1.00 54.03 183 TYR A N 1
ATOM 1371 C CA . TYR A 1 183 ? -2.945 1.620 10.414 1.00 54.03 183 TYR A CA 1
ATOM 1372 C C . TYR A 1 183 ? -2.801 3.103 9.976 1.00 54.03 183 TYR A C 1
ATOM 1374 O O . TYR A 1 183 ? -2.047 3.373 9.032 1.00 54.03 183 TYR A O 1
ATOM 1382 N N . PRO A 1 184 ? -3.400 4.100 10.677 1.00 61.03 184 PRO A N 1
ATOM 1383 C CA . PRO A 1 184 ? -4.483 4.025 11.665 1.00 61.03 184 PRO A CA 1
ATOM 1384 C C . PRO A 1 184 ? -5.868 4.363 11.065 1.00 61.03 184 PRO A C 1
ATOM 1386 O O . PRO A 1 184 ? -6.085 5.473 10.577 1.00 61.03 184 PRO A O 1
ATOM 1389 N N . SER A 1 185 ? -6.834 3.445 11.156 1.00 70.25 185 SER A N 1
ATOM 1390 C CA . SER A 1 185 ? -8.258 3.680 10.860 1.00 70.25 185 SER A CA 1
ATOM 1391 C C . SER A 1 185 ? -9.105 3.605 12.146 1.00 70.25 185 SER A C 1
ATOM 1393 O O . SER A 1 185 ? -8.674 3.031 13.155 1.00 70.25 185 SER A O 1
ATOM 1395 N N . ARG A 1 186 ? -10.306 4.209 12.138 1.00 81.56 186 ARG A N 1
ATOM 1396 C CA . ARG A 1 186 ? -11.289 4.129 13.236 1.00 81.56 186 ARG A CA 1
ATOM 1397 C C . ARG A 1 186 ? -12.437 3.196 12.851 1.00 81.56 186 ARG A C 1
ATOM 1399 O O . ARG A 1 186 ? -13.005 3.345 11.774 1.00 81.56 186 ARG A O 1
ATOM 1406 N N . LYS A 1 187 ? -12.852 2.322 13.770 1.00 86.50 187 LYS A N 1
ATOM 1407 C CA . LYS A 1 187 ? -14.064 1.499 13.661 1.00 86.50 187 LYS A CA 1
ATOM 1408 C C . LYS A 1 187 ? -15.025 1.808 14.808 1.00 86.50 187 LYS A C 1
ATOM 1410 O O . LYS A 1 187 ? -14.632 1.769 15.972 1.00 86.50 187 LYS A O 1
ATOM 1415 N N . GLN A 1 188 ? -16.282 2.098 14.488 1.00 93.38 188 GLN A N 1
ATOM 1416 C CA . GLN A 1 188 ? -17.351 2.226 15.480 1.00 93.38 188 GLN A CA 1
ATOM 1417 C C . GLN A 1 188 ? -18.151 0.921 15.552 1.00 93.38 188 GLN A C 1
ATOM 1419 O O . GLN A 1 188 ? -18.411 0.298 14.525 1.00 93.38 188 GLN A O 1
ATOM 1424 N N . ILE A 1 189 ? -18.522 0.504 16.759 1.00 96.69 189 ILE A N 1
ATOM 1425 C CA . ILE A 1 189 ? -19.266 -0.725 17.040 1.00 96.69 189 ILE A CA 1
ATOM 1426 C C . ILE A 1 189 ? -20.410 -0.357 17.979 1.00 96.69 189 ILE A C 1
ATOM 1428 O O . ILE A 1 189 ? -20.166 0.260 19.011 1.00 96.69 189 ILE A O 1
ATOM 1432 N N . THR A 1 190 ? -21.640 -0.735 17.647 1.00 97.75 190 THR A N 1
ATOM 1433 C CA . THR A 1 190 ? -22.766 -0.654 18.585 1.00 97.75 190 THR A CA 1
ATOM 1434 C C . THR A 1 190 ? -22.942 -2.019 19.227 1.00 97.75 190 THR A C 1
ATOM 1436 O O . THR A 1 190 ? -23.048 -3.004 18.504 1.00 97.75 190 THR A O 1
ATOM 1439 N N . ALA A 1 191 ? -22.942 -2.068 20.556 1.00 97.44 191 ALA A N 1
ATOM 1440 C CA . ALA A 1 191 ? -23.021 -3.302 21.325 1.00 97.44 191 ALA A CA 1
ATOM 1441 C C . ALA A 1 191 ? -24.333 -3.390 22.113 1.00 97.44 191 ALA A C 1
ATOM 1443 O O . ALA A 1 191 ? -24.770 -2.405 22.723 1.00 97.44 191 ALA A O 1
ATOM 1444 N N . ILE A 1 192 ? -24.936 -4.574 22.116 1.00 97.44 192 ILE A N 1
ATOM 1445 C CA . ILE A 1 192 ? -26.125 -4.937 22.892 1.00 97.44 192 ILE A CA 1
ATOM 1446 C C . ILE A 1 192 ? -25.782 -5.996 23.948 1.00 97.44 192 ILE A C 1
ATOM 1448 O O . ILE A 1 192 ? -24.688 -6.557 23.965 1.00 97.44 192 ILE A O 1
ATOM 1452 N N . ALA A 1 193 ? -26.719 -6.262 24.860 1.00 97.75 193 ALA A N 1
ATOM 1453 C CA . ALA A 1 193 ? -26.514 -7.242 25.921 1.00 97.75 193 ALA A CA 1
ATOM 1454 C C . ALA A 1 193 ? -26.257 -8.647 25.343 1.00 97.75 193 ALA A C 1
ATOM 1456 O O . ALA A 1 193 ? -27.039 -9.142 24.535 1.00 97.75 193 ALA A O 1
ATOM 1457 N N . GLY A 1 194 ? -25.180 -9.288 25.796 1.00 97.19 194 GLY A N 1
ATOM 1458 C CA . GLY A 1 194 ? -24.735 -10.611 25.361 1.00 97.19 194 GLY A CA 1
ATOM 1459 C C . GLY A 1 194 ? -23.694 -10.606 24.238 1.00 97.19 194 GLY A C 1
ATOM 1460 O O . GLY A 1 194 ? -23.165 -11.671 23.921 1.00 97.19 194 GLY A O 1
ATOM 1461 N N . ASP A 1 195 ? -23.362 -9.448 23.658 1.00 98.25 195 ASP A N 1
ATOM 1462 C CA . ASP A 1 195 ? -22.405 -9.381 22.550 1.00 98.25 195 ASP A CA 1
ATOM 1463 C C . ASP A 1 195 ? -20.993 -9.829 22.950 1.00 98.25 195 ASP A C 1
ATOM 1465 O O . ASP A 1 195 ? -20.478 -9.495 24.023 1.00 98.25 195 ASP A O 1
ATOM 1469 N N . VAL A 1 196 ? -20.333 -10.526 22.020 1.00 97.44 196 VAL A N 1
ATOM 1470 C CA . VAL A 1 196 ? -18.906 -10.866 22.075 1.00 97.44 196 VAL A CA 1
ATOM 1471 C C . VAL A 1 196 ? -18.191 -10.151 20.933 1.00 97.44 196 VAL A C 1
ATOM 1473 O O . VAL A 1 196 ? -18.274 -10.540 19.768 1.00 97.44 196 VAL A O 1
ATOM 1476 N N . ILE A 1 197 ? -17.474 -9.085 21.266 1.00 97.44 197 ILE A N 1
ATOM 1477 C CA . ILE A 1 197 ? -16.814 -8.199 20.313 1.00 97.44 197 ILE A CA 1
ATOM 1478 C C . ILE A 1 197 ? -15.374 -8.666 20.103 1.00 97.44 197 ILE A C 1
ATOM 1480 O O . ILE A 1 197 ? -14.565 -8.646 21.030 1.00 97.44 197 ILE A O 1
ATOM 1484 N N . LYS A 1 198 ? -15.028 -9.037 18.866 1.00 94.88 198 LYS A N 1
ATOM 1485 C CA . LYS A 1 198 ? -13.658 -9.390 18.465 1.00 94.88 198 LYS A CA 1
ATOM 1486 C C . LYS A 1 198 ? -13.020 -8.235 17.706 1.00 94.88 198 LYS A C 1
ATOM 1488 O O . LYS A 1 198 ? -13.369 -7.958 16.559 1.00 94.88 198 LYS A O 1
ATOM 1493 N N . LEU A 1 199 ? -12.102 -7.542 18.368 1.00 92.69 199 LEU A N 1
ATOM 1494 C CA . LEU A 1 199 ? -11.350 -6.440 17.783 1.00 92.69 199 LEU A CA 1
ATOM 1495 C C . LEU A 1 199 ? -10.200 -6.980 16.931 1.00 92.69 199 LEU A C 1
ATOM 1497 O O . LEU A 1 199 ? -9.526 -7.938 17.310 1.00 92.69 199 LEU A O 1
ATOM 1501 N N . ASP A 1 200 ? -9.967 -6.337 15.794 1.00 88.19 200 ASP A N 1
ATOM 1502 C CA . ASP A 1 200 ? -8.871 -6.667 14.890 1.00 88.19 200 ASP A CA 1
ATOM 1503 C C . ASP A 1 200 ? -7.946 -5.452 14.731 1.00 88.19 200 ASP A C 1
ATOM 1505 O O . ASP A 1 200 ? -8.239 -4.557 13.933 1.00 88.19 200 ASP A O 1
ATOM 1509 N N . PRO A 1 201 ? -6.837 -5.390 15.489 1.00 81.88 201 PRO A N 1
ATOM 1510 C CA . PRO A 1 201 ? -5.865 -4.300 15.399 1.00 81.88 201 PRO A CA 1
ATOM 1511 C C . PRO A 1 201 ? -5.191 -4.183 14.025 1.00 81.88 201 PRO A C 1
ATOM 1513 O O . PRO A 1 201 ? -4.643 -3.130 13.704 1.00 81.88 201 PRO A O 1
ATOM 1516 N N . MET A 1 202 ? -5.272 -5.232 13.200 1.00 73.81 202 MET A N 1
ATOM 1517 C CA . MET A 1 202 ? -4.872 -5.225 11.795 1.00 73.81 202 MET A CA 1
ATOM 1518 C C . MET 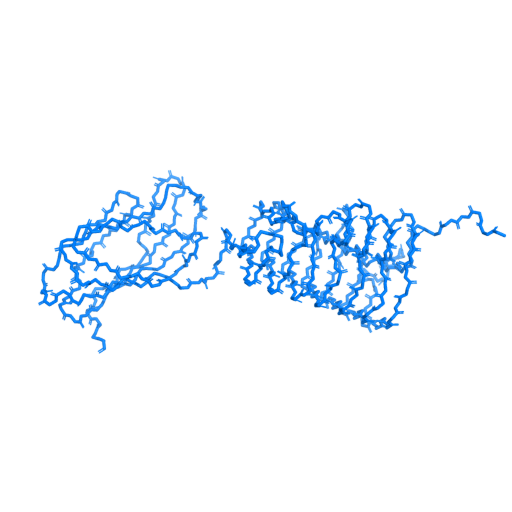A 1 202 ? -5.968 -4.676 10.880 1.00 73.81 202 MET A C 1
ATOM 1520 O O . MET A 1 202 ? -5.778 -4.697 9.678 1.00 73.81 202 MET A O 1
ATOM 1524 N N . MET A 1 203 ? -7.101 -4.196 11.403 1.00 72.56 203 MET A N 1
ATOM 1525 C CA . MET A 1 203 ? -8.186 -3.561 10.637 1.00 72.56 203 MET A CA 1
ATOM 1526 C C . MET A 1 203 ? -8.511 -2.137 11.100 1.00 72.56 203 MET A C 1
ATOM 1528 O O . MET A 1 203 ? -9.047 -1.344 10.324 1.00 72.56 203 MET A O 1
ATOM 1532 N N . ALA A 1 204 ? -8.199 -1.802 12.352 1.00 77.38 204 ALA A N 1
ATOM 1533 C CA . ALA A 1 204 ? -8.298 -0.453 12.893 1.00 77.38 204 ALA A CA 1
ATOM 1534 C C . ALA A 1 204 ? -7.399 -0.286 14.118 1.00 77.38 204 ALA A C 1
ATOM 1536 O O . ALA A 1 204 ? -7.199 -1.215 14.893 1.00 77.38 204 ALA A O 1
ATOM 1537 N N . SER A 1 205 ? -6.902 0.929 14.332 1.00 84.38 205 SER A N 1
ATOM 1538 C CA . SER A 1 205 ? -6.109 1.276 15.518 1.00 84.38 205 SER A CA 1
ATOM 1539 C C . SER A 1 205 ? -6.913 2.079 16.544 1.00 84.38 205 SER A C 1
ATOM 1541 O O . SER A 1 205 ? -6.390 2.456 17.594 1.00 84.38 205 SER A O 1
ATOM 1543 N N . GLN A 1 206 ? -8.172 2.399 16.237 1.00 90.25 206 GLN A N 1
ATOM 1544 C CA . GLN A 1 206 ? -9.107 3.034 17.156 1.00 90.25 206 GLN A CA 1
ATOM 1545 C C . GLN A 1 206 ? -10.483 2.377 17.052 1.00 90.25 206 GLN A C 1
ATOM 1547 O O . GLN A 1 206 ? -11.105 2.384 15.993 1.00 90.25 206 GLN A O 1
ATOM 1552 N N . PHE A 1 207 ? -10.988 1.869 18.170 1.00 94.31 207 PHE A N 1
ATOM 1553 C CA . PHE A 1 207 ? -12.315 1.279 18.283 1.00 94.31 207 PHE A CA 1
ATOM 1554 C C . PHE A 1 207 ? -13.177 2.120 19.210 1.00 94.31 207 PHE A C 1
ATOM 1556 O O . PHE A 1 207 ? -12.793 2.382 20.346 1.00 94.31 207 PHE A O 1
ATOM 1563 N N . SER A 1 208 ? -14.348 2.531 18.740 1.00 95.06 208 SER A N 1
ATOM 1564 C CA . SER A 1 208 ? -15.349 3.223 19.550 1.00 95.06 208 SER A CA 1
ATOM 1565 C C . SER A 1 208 ? -16.550 2.305 19.734 1.00 95.06 208 SER A C 1
ATOM 1567 O O . SER A 1 208 ? -17.244 2.004 18.769 1.00 95.06 208 SER A O 1
ATOM 1569 N N . ILE A 1 209 ? -16.780 1.840 20.957 1.00 97.69 209 ILE A N 1
ATOM 1570 C CA . ILE A 1 209 ? -17.872 0.936 21.310 1.00 97.69 209 ILE A CA 1
ATOM 1571 C C . ILE A 1 209 ? -18.984 1.760 21.959 1.00 97.69 209 ILE A C 1
ATOM 1573 O O . ILE A 1 209 ? -18.808 2.298 23.051 1.00 97.69 209 ILE A O 1
ATOM 1577 N N . LEU A 1 210 ? -20.123 1.858 21.282 1.00 97.44 210 LEU A N 1
ATOM 1578 C CA . LEU A 1 210 ? -21.365 2.421 21.798 1.00 97.44 210 LEU A CA 1
ATOM 1579 C C . LEU A 1 210 ? -22.155 1.294 22.467 1.00 97.44 210 LEU A C 1
ATOM 1581 O O . LEU A 1 210 ? -22.786 0.480 21.796 1.00 97.44 210 LEU A O 1
ATOM 1585 N N . MET A 1 211 ? -22.082 1.209 23.789 1.00 97.50 211 MET A N 1
ATOM 1586 C CA . MET A 1 211 ? -22.712 0.141 24.558 1.00 97.50 211 MET A CA 1
ATOM 1587 C C . MET A 1 211 ? -24.141 0.535 24.936 1.00 97.50 211 MET A C 1
ATOM 1589 O O . MET A 1 211 ? -24.348 1.376 25.807 1.00 97.50 211 MET A O 1
ATOM 1593 N N . THR A 1 212 ? -25.124 -0.088 24.291 1.00 97.44 212 THR A N 1
ATOM 1594 C CA . THR A 1 212 ? -26.564 0.147 24.515 1.00 97.44 212 THR A CA 1
ATOM 1595 C C . THR A 1 212 ? -27.216 -0.920 25.397 1.00 97.44 212 THR A C 1
ATOM 1597 O O . THR A 1 212 ? -28.286 -0.685 25.949 1.00 97.44 212 THR A O 1
ATOM 1600 N N . GLY A 1 213 ? -26.551 -2.064 25.595 1.00 95.44 213 GLY A N 1
ATOM 1601 C CA . GLY A 1 213 ? -26.936 -3.098 26.558 1.00 95.44 213 GLY A CA 1
ATOM 1602 C C . GLY A 1 213 ? -25.735 -3.643 27.337 1.00 95.44 213 GLY A C 1
ATOM 1603 O O . GLY A 1 213 ? -24.591 -3.416 26.959 1.00 95.44 213 GLY A O 1
ATOM 1604 N N . SER A 1 214 ? -26.003 -4.343 28.440 1.00 96.38 214 SER A N 1
ATOM 1605 C CA . SER A 1 214 ? -25.015 -4.968 29.332 1.00 96.38 214 SER A CA 1
ATOM 1606 C C . SER A 1 214 ? -25.574 -6.313 29.828 1.00 96.38 214 SER A C 1
ATOM 1608 O O . SER A 1 214 ? -26.777 -6.362 30.099 1.00 96.38 214 SER A O 1
ATOM 1610 N N . PRO A 1 215 ? -24.765 -7.383 29.981 1.00 97.69 215 PRO A N 1
ATOM 1611 C CA . PRO A 1 215 ? -23.300 -7.427 29.858 1.00 97.69 215 PRO A CA 1
ATOM 1612 C C . PRO A 1 215 ? -22.792 -7.438 28.410 1.00 97.69 215 PRO A C 1
ATOM 1614 O O . PRO A 1 215 ? -23.518 -7.856 27.513 1.00 97.69 215 PRO A O 1
ATOM 1617 N N . ILE A 1 216 ? -21.533 -7.046 28.190 1.00 98.38 216 ILE A N 1
ATOM 1618 C CA . ILE A 1 216 ? -20.797 -7.279 26.929 1.00 98.38 216 ILE A CA 1
ATOM 1619 C C . ILE A 1 216 ? -19.442 -7.936 27.202 1.00 98.38 216 ILE A C 1
ATOM 1621 O O . ILE A 1 216 ? -18.877 -7.767 28.281 1.00 98.38 216 ILE A O 1
ATOM 1625 N N . THR A 1 217 ? -18.895 -8.644 26.216 1.00 98.31 217 THR A N 1
ATOM 1626 C CA . THR A 1 217 ? -17.540 -9.213 26.262 1.00 98.31 217 THR A CA 1
ATOM 1627 C C . THR A 1 217 ? -16.682 -8.648 25.133 1.00 98.31 217 THR A C 1
ATOM 1629 O O . THR A 1 217 ? -17.125 -8.583 23.990 1.00 98.31 217 THR A O 1
ATOM 1632 N N . ILE A 1 218 ? -15.445 -8.249 25.430 1.00 98.12 218 ILE A N 1
ATOM 1633 C CA . ILE A 1 218 ? -14.501 -7.659 24.475 1.00 98.12 218 ILE A CA 1
ATOM 1634 C C . ILE A 1 218 ? -13.224 -8.495 24.439 1.00 98.12 218 ILE A C 1
ATOM 1636 O O . ILE A 1 218 ? -12.601 -8.752 25.466 1.00 98.12 218 ILE A O 1
ATOM 1640 N N . GLY A 1 219 ? -12.793 -8.866 23.242 1.00 96.69 219 GLY A N 1
ATOM 1641 C CA . GLY A 1 219 ? -11.529 -9.545 23.004 1.00 96.69 219 GLY A CA 1
ATOM 1642 C C . GLY A 1 219 ? -10.891 -9.116 21.695 1.00 96.69 219 GLY A C 1
ATOM 1643 O O . GLY A 1 219 ? -11.309 -8.151 21.054 1.00 96.69 219 GLY A O 1
ATOM 1644 N N . THR A 1 220 ? -9.877 -9.862 21.279 1.00 93.94 220 THR A N 1
ATOM 1645 C CA . THR A 1 220 ? -9.204 -9.672 19.990 1.00 93.94 220 THR A CA 1
ATOM 1646 C C . THR A 1 220 ? -9.284 -10.942 19.156 1.00 93.94 220 THR A C 1
ATOM 1648 O O . THR A 1 220 ? -9.486 -12.036 19.689 1.00 93.94 220 THR A O 1
ATOM 1651 N N . ILE A 1 221 ? -9.137 -10.817 17.837 1.00 86.38 221 ILE A N 1
ATOM 1652 C CA . ILE A 1 221 ? -8.940 -11.989 16.980 1.00 86.38 221 ILE A CA 1
ATOM 1653 C C . ILE A 1 221 ? -7.640 -12.726 17.357 1.00 86.38 221 ILE A C 1
ATOM 1655 O O . ILE A 1 221 ? -6.720 -12.160 17.963 1.00 86.38 221 ILE A O 1
ATOM 1659 N N . SER A 1 222 ? -7.564 -14.018 17.041 1.00 75.62 222 SER A N 1
ATOM 1660 C CA . SER A 1 222 ? -6.397 -14.846 17.361 1.00 75.62 222 SER A CA 1
ATOM 1661 C C . SER A 1 222 ? -5.217 -14.582 16.425 1.00 75.62 222 SER A C 1
ATOM 1663 O O . SER A 1 222 ? -4.090 -14.540 16.900 1.00 75.62 222 SER A O 1
ATOM 1665 N N . LEU A 1 223 ? -5.461 -14.364 15.129 1.00 66.56 223 LEU A N 1
ATOM 1666 C CA . LEU A 1 223 ? -4.443 -14.118 14.103 1.00 66.56 223 LEU A CA 1
ATOM 1667 C C . LEU A 1 223 ? -5.041 -13.320 12.930 1.00 66.56 223 LEU A C 1
ATOM 1669 O O . LEU A 1 223 ? -6.226 -13.506 12.651 1.00 66.56 223 LEU A O 1
ATOM 1673 N N . PRO A 1 224 ? -4.239 -12.524 12.195 1.00 58.78 224 PRO A N 1
ATOM 1674 C CA . PRO A 1 224 ? -2.807 -12.269 12.402 1.00 58.78 224 PRO A CA 1
ATOM 1675 C C . PRO A 1 224 ? -2.527 -11.254 13.528 1.00 58.78 224 PRO A C 1
ATOM 1677 O O . PRO A 1 224 ? -3.331 -10.365 13.792 1.00 58.78 224 PRO A O 1
ATOM 1680 N N . ARG A 1 225 ? -1.370 -11.382 14.197 1.00 70.62 225 ARG A N 1
ATOM 1681 C CA . ARG A 1 225 ? -0.881 -10.444 15.225 1.00 70.62 225 ARG A CA 1
ATOM 1682 C C . ARG A 1 225 ? 0.565 -10.050 14.928 1.00 70.62 225 ARG A C 1
ATOM 1684 O O . ARG A 1 225 ? 1.362 -10.901 14.541 1.00 70.62 225 ARG A O 1
ATOM 1691 N N . VAL A 1 226 ? 0.895 -8.774 15.111 1.00 70.25 226 VAL A N 1
ATOM 1692 C CA . VAL A 1 226 ? 2.237 -8.218 14.870 1.00 70.25 226 VAL A CA 1
ATOM 1693 C C . VAL A 1 226 ? 2.788 -7.688 16.182 1.00 70.25 226 VAL A C 1
ATOM 1695 O O . VAL A 1 226 ? 2.106 -6.926 16.865 1.00 70.25 226 VAL A O 1
ATOM 1698 N N . ASP A 1 227 ? 4.007 -8.089 16.536 1.00 73.06 227 ASP A N 1
ATOM 1699 C CA . ASP A 1 227 ? 4.662 -7.626 17.760 1.00 73.06 227 ASP A CA 1
ATOM 1700 C C . ASP A 1 227 ? 4.731 -6.094 17.821 1.00 73.06 227 ASP A C 1
ATOM 1702 O O . ASP A 1 227 ? 5.021 -5.427 16.822 1.00 73.06 227 ASP A O 1
ATOM 1706 N N . GLY A 1 228 ? 4.397 -5.531 18.982 1.00 74.81 228 GLY A N 1
ATOM 1707 C CA . GLY A 1 228 ? 4.338 -4.088 19.185 1.00 74.81 228 GLY A CA 1
ATOM 1708 C C . GLY A 1 228 ? 3.178 -3.372 18.483 1.00 74.81 228 GLY A C 1
ATOM 1709 O O . GLY A 1 228 ? 3.155 -2.141 18.489 1.00 74.81 228 GLY A O 1
ATOM 1710 N N . ILE A 1 229 ? 2.215 -4.075 17.864 1.00 79.06 229 ILE A N 1
ATOM 1711 C CA . ILE A 1 229 ? 1.045 -3.403 17.283 1.00 79.06 229 ILE A CA 1
ATOM 1712 C C . ILE A 1 229 ? 0.172 -2.801 18.377 1.00 79.06 229 ILE A C 1
ATOM 1714 O O . ILE A 1 229 ? -0.140 -3.447 19.379 1.00 79.06 229 ILE A O 1
ATOM 1718 N N . GLU A 1 230 ? -0.257 -1.564 18.157 1.00 88.56 230 GLU A N 1
ATOM 1719 C CA . GLU A 1 230 ? -1.035 -0.813 19.125 1.00 88.56 230 GLU A CA 1
ATOM 1720 C C . GLU A 1 230 ? -2.422 -0.451 18.613 1.00 88.56 230 GLU A C 1
ATOM 1722 O O . GLU A 1 230 ? -2.620 -0.146 17.434 1.00 88.56 230 GLU A O 1
ATOM 1727 N N . PHE A 1 231 ? -3.380 -0.397 19.533 1.00 90.12 231 PHE A N 1
ATOM 1728 C CA . PHE A 1 231 ? -4.705 0.138 19.257 1.00 90.12 231 PHE A CA 1
ATOM 1729 C C . PHE A 1 231 ? -5.323 0.779 20.498 1.00 90.12 231 PHE A C 1
ATOM 1731 O O . PHE A 1 231 ? -4.916 0.529 21.631 1.00 90.12 231 PHE A O 1
ATOM 1738 N N . ASN A 1 232 ? -6.334 1.611 20.276 1.00 93.06 232 ASN A N 1
ATOM 1739 C CA . ASN A 1 232 ? -7.116 2.252 21.324 1.00 93.06 232 ASN A CA 1
ATOM 1740 C C . ASN A 1 232 ? -8.548 1.724 21.311 1.00 93.06 232 ASN A C 1
ATOM 1742 O O . ASN A 1 232 ? -9.134 1.547 20.244 1.00 93.06 232 ASN A O 1
ATOM 1746 N N . ILE A 1 233 ? -9.130 1.543 22.490 1.00 94.88 233 ILE A N 1
ATOM 1747 C CA . ILE A 1 233 ? -10.556 1.280 22.679 1.00 94.88 233 ILE A CA 1
ATOM 1748 C C . ILE A 1 233 ? -11.139 2.460 23.443 1.00 94.88 233 ILE A C 1
ATOM 1750 O O . ILE A 1 233 ? -10.565 2.875 24.444 1.00 94.88 233 ILE A O 1
ATOM 1754 N N . THR A 1 234 ? -12.286 2.962 23.010 1.00 95.06 234 THR A N 1
ATOM 1755 C CA . THR A 1 234 ? -13.134 3.893 23.752 1.00 95.06 234 THR A CA 1
ATOM 1756 C C . THR A 1 234 ? -14.499 3.246 23.908 1.00 95.06 234 THR A C 1
ATOM 1758 O O . THR A 1 234 ? -15.108 2.879 22.909 1.00 95.06 234 THR A O 1
ATOM 1761 N N . ILE A 1 235 ? -14.986 3.102 25.136 1.00 96.25 235 ILE A N 1
ATOM 1762 C CA . ILE A 1 235 ? -16.295 2.516 25.436 1.00 96.25 235 ILE A CA 1
ATOM 1763 C C . ILE A 1 235 ? -17.183 3.614 26.003 1.00 96.25 235 ILE A C 1
ATOM 1765 O O . ILE A 1 235 ? -16.832 4.216 27.017 1.00 96.25 235 ILE A O 1
ATOM 1769 N N . PHE A 1 236 ? -18.314 3.864 25.353 1.00 96.44 236 PHE A N 1
ATOM 1770 C CA . PHE A 1 236 ? -19.345 4.799 25.788 1.00 96.44 236 PHE A CA 1
ATOM 1771 C C . PHE A 1 236 ? -20.549 4.031 26.327 1.00 96.44 236 PHE A C 1
ATOM 1773 O O . PHE A 1 236 ? -21.101 3.181 25.628 1.00 96.44 236 PHE A O 1
ATOM 1780 N N . ASN A 1 237 ? -20.954 4.319 27.563 1.00 97.12 237 ASN A N 1
ATOM 1781 C CA . ASN A 1 237 ? -22.066 3.640 28.214 1.00 97.12 237 ASN A CA 1
ATOM 1782 C C . ASN A 1 237 ? -23.387 4.387 27.986 1.00 97.12 237 ASN A C 1
ATOM 1784 O O . ASN A 1 237 ? -23.675 5.392 28.630 1.00 97.12 237 ASN A O 1
ATOM 1788 N N . GLN A 1 238 ? -24.221 3.840 27.104 1.00 96.62 238 GLN A N 1
ATOM 1789 C CA . GLN A 1 238 ? -25.581 4.303 26.818 1.00 96.62 238 GLN A CA 1
ATOM 1790 C C . GLN A 1 238 ? -26.658 3.377 27.395 1.00 96.62 238 GLN A C 1
ATOM 1792 O O . GLN A 1 238 ? -27.828 3.502 27.048 1.00 96.62 238 GLN A O 1
ATOM 1797 N N . THR A 1 239 ? -26.290 2.448 28.278 1.00 96.00 239 THR A N 1
ATOM 1798 C CA . THR A 1 239 ? -27.235 1.475 28.854 1.00 96.00 239 THR A CA 1
ATOM 1799 C C . THR A 1 239 ? -28.235 2.111 29.823 1.00 96.00 239 THR A C 1
ATOM 1801 O O . THR A 1 239 ? -29.244 1.499 30.160 1.00 96.00 239 THR A O 1
ATOM 1804 N N . GLY A 1 240 ? -27.937 3.320 30.315 1.00 93.00 240 GLY A N 1
ATOM 1805 C CA . GLY A 1 240 ? -28.686 3.981 31.385 1.00 93.00 240 GLY A CA 1
ATOM 1806 C C . GLY A 1 240 ? -28.339 3.490 32.798 1.00 93.00 240 GLY A C 1
ATOM 1807 O O . GLY A 1 240 ? -28.886 4.017 33.760 1.00 93.00 240 GLY A O 1
ATOM 1808 N N . SER A 1 241 ? -27.428 2.519 32.941 1.00 94.56 241 SER A N 1
ATOM 1809 C CA . SER A 1 241 ? -26.947 2.013 34.234 1.00 94.56 241 SER A CA 1
ATOM 1810 C C . SER A 1 241 ? -25.572 2.582 34.585 1.00 94.56 241 SER A C 1
ATOM 1812 O O . SER A 1 241 ? -24.671 2.577 33.749 1.00 94.56 241 SER A O 1
ATOM 1814 N N . ASP A 1 242 ? -25.378 2.997 35.839 1.00 94.25 242 ASP A N 1
ATOM 1815 C CA . ASP A 1 242 ? -24.070 3.404 36.384 1.00 94.25 242 ASP A CA 1
ATOM 1816 C C . ASP A 1 242 ? -23.157 2.223 36.737 1.00 94.25 242 ASP A C 1
ATOM 1818 O O . ASP A 1 242 ? -22.013 2.406 37.151 1.00 94.25 242 ASP A O 1
ATOM 1822 N N . SER A 1 243 ? -23.651 0.994 36.611 1.00 94.44 243 SER A N 1
ATOM 1823 C CA . SER A 1 243 ? -22.898 -0.225 36.909 1.00 94.44 24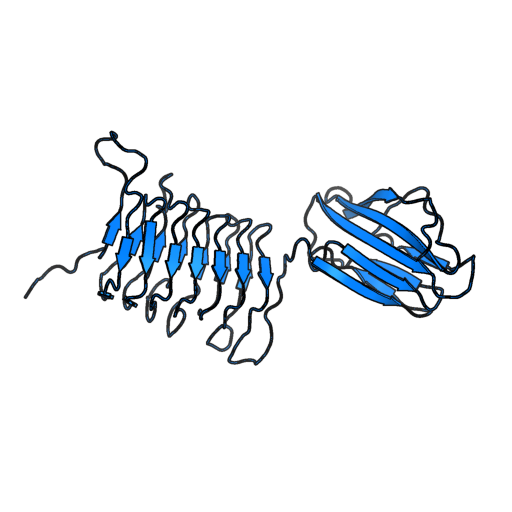3 SER A CA 1
ATOM 1824 C C . SER A 1 243 ? -23.076 -1.245 35.788 1.00 94.44 243 SER A C 1
ATOM 1826 O O . SER A 1 243 ? -23.682 -2.295 36.008 1.00 94.44 243 SER A O 1
ATOM 1828 N N . PRO A 1 244 ? -22.608 -0.942 34.561 1.00 96.38 244 PRO A N 1
ATOM 1829 C CA . PRO A 1 244 ? -22.629 -1.921 33.490 1.00 96.38 244 PRO A CA 1
ATOM 1830 C C . PRO A 1 244 ? -21.583 -3.010 33.748 1.00 96.38 244 PRO A C 1
ATOM 1832 O O . PRO A 1 244 ? -20.558 -2.783 34.399 1.00 96.38 244 PRO A O 1
ATOM 1835 N N . GLU A 1 245 ? -21.816 -4.181 33.177 1.00 97.19 245 GLU A N 1
ATOM 1836 C CA . GLU A 1 245 ? -20.888 -5.300 33.168 1.00 97.19 245 GLU A CA 1
ATOM 1837 C C . GLU A 1 245 ? -20.168 -5.352 31.812 1.00 97.19 245 GLU A C 1
ATOM 1839 O O . GLU A 1 245 ? -20.780 -5.508 30.754 1.00 97.19 245 GLU A O 1
ATOM 1844 N N . ILE A 1 246 ? -18.845 -5.194 31.853 1.00 96.69 246 ILE A N 1
ATOM 1845 C CA . ILE A 1 246 ? -17.958 -5.271 30.691 1.00 96.69 246 ILE A CA 1
ATOM 1846 C C . ILE A 1 246 ? -16.892 -6.304 31.022 1.00 96.69 246 ILE A C 1
ATOM 1848 O O . ILE A 1 246 ? -16.077 -6.102 31.923 1.00 96.69 246 ILE A O 1
ATOM 1852 N N . ASN A 1 247 ? -16.905 -7.396 30.275 1.00 96.81 247 ASN A N 1
ATOM 1853 C CA . ASN A 1 247 ? -15.953 -8.480 30.398 1.00 96.81 247 ASN A CA 1
ATOM 1854 C C . ASN A 1 247 ? -14.868 -8.327 29.333 1.00 96.81 247 ASN A C 1
ATOM 1856 O O . ASN A 1 247 ? -15.149 -7.988 28.184 1.00 96.81 247 ASN A O 1
ATOM 1860 N N . PHE A 1 248 ? -13.621 -8.598 29.701 1.00 96.19 248 PHE A N 1
ATOM 1861 C CA . PHE A 1 248 ? -12.497 -8.634 28.772 1.00 96.19 248 PHE A CA 1
ATOM 1862 C C . PHE A 1 248 ? -11.944 -10.051 28.712 1.00 96.19 248 PHE A C 1
ATOM 1864 O O . PHE A 1 248 ? -11.716 -10.691 29.740 1.00 96.19 248 PHE A O 1
ATOM 1871 N N . GLU A 1 249 ? -11.733 -10.551 27.503 1.00 96.56 249 GLU A N 1
ATOM 1872 C CA . GLU A 1 249 ? -11.155 -11.870 27.293 1.00 96.56 249 GLU A CA 1
ATOM 1873 C C . GLU A 1 249 ? -9.673 -11.916 27.679 1.00 96.56 249 GLU A C 1
ATOM 1875 O O . GLU A 1 249 ? -8.987 -10.899 27.764 1.00 96.56 249 GLU A O 1
ATOM 1880 N N . GLY A 1 250 ? -9.141 -13.132 27.840 1.00 93.38 250 GLY A N 1
ATOM 1881 C CA . GLY A 1 250 ? -7.746 -13.352 28.231 1.00 93.38 250 GLY A CA 1
ATOM 1882 C C . GLY A 1 250 ? -6.696 -12.788 27.266 1.00 93.38 250 GLY A C 1
ATOM 1883 O O . GLY A 1 250 ? -5.540 -12.663 27.664 1.00 93.38 250 GLY A O 1
ATOM 1884 N N . SER A 1 251 ? -7.081 -12.419 26.038 1.00 92.94 251 SER A N 1
ATOM 1885 C CA . SER A 1 251 ? -6.192 -11.753 25.083 1.00 92.94 251 SER A CA 1
ATOM 1886 C C . SER A 1 251 ? -5.900 -10.291 25.432 1.00 92.94 251 SER A C 1
ATOM 1888 O O . SER A 1 251 ? -4.987 -9.710 24.847 1.00 92.94 251 SER A O 1
ATOM 1890 N N . LEU A 1 252 ? -6.639 -9.699 26.377 1.00 96.00 252 LEU A N 1
ATOM 1891 C CA . LEU A 1 252 ? -6.475 -8.323 26.839 1.00 96.00 252 LEU A CA 1
ATOM 1892 C C . LEU A 1 252 ? -6.123 -8.311 28.329 1.00 96.00 252 LEU A C 1
ATOM 1894 O O . LEU A 1 252 ? -6.907 -8.717 29.186 1.00 96.00 252 LEU A O 1
ATOM 1898 N N . ARG A 1 253 ? -4.930 -7.815 28.655 1.00 95.31 253 ARG A N 1
ATOM 1899 C CA . ARG A 1 253 ? -4.441 -7.642 30.024 1.00 95.31 253 ARG A CA 1
ATOM 1900 C C . ARG A 1 253 ? -4.423 -6.167 30.379 1.00 95.31 253 ARG A C 1
ATOM 1902 O O . ARG A 1 253 ? -3.851 -5.351 29.665 1.00 95.31 253 ARG A O 1
ATOM 1909 N N . TYR A 1 254 ? -5.036 -5.823 31.500 1.00 93.50 254 TYR A N 1
ATOM 1910 C CA . TYR A 1 254 ? -5.094 -4.460 32.012 1.00 93.50 254 TYR A CA 1
ATOM 1911 C C . TYR A 1 254 ? -5.081 -4.484 33.539 1.00 93.50 254 TYR A C 1
ATOM 1913 O O . TYR A 1 254 ? -5.358 -5.506 34.166 1.00 93.50 254 TYR A O 1
ATOM 1921 N N . SER A 1 255 ? -4.777 -3.337 34.138 1.00 89.25 255 SER A N 1
ATOM 1922 C CA . SER A 1 255 ? -4.896 -3.117 35.575 1.00 89.25 255 SER A CA 1
ATOM 1923 C C . SER A 1 255 ? -5.594 -1.789 35.835 1.00 89.25 255 SER A C 1
ATOM 1925 O O . SER A 1 255 ? -5.458 -0.839 35.064 1.00 89.25 255 SER A O 1
ATOM 1927 N N . GLY A 1 256 ? -6.369 -1.737 36.916 1.00 85.50 256 GLY A N 1
ATOM 1928 C CA . GLY A 1 256 ? -7.009 -0.517 37.393 1.00 85.50 256 GLY A CA 1
ATOM 1929 C C . GLY A 1 256 ? -8.248 -0.060 36.625 1.00 85.50 256 GLY A C 1
ATOM 1930 O O . GLY A 1 256 ? -8.745 1.004 36.946 1.00 85.50 256 GLY A O 1
ATOM 1931 N N . TRP A 1 257 ? -8.781 -0.787 35.638 1.00 90.69 257 TRP A N 1
ATOM 1932 C CA . TRP A 1 257 ? -9.987 -0.353 34.910 1.00 90.69 257 TRP A CA 1
ATOM 1933 C C . TRP A 1 257 ? -11.229 -0.312 35.806 1.00 90.69 257 TRP A C 1
ATOM 1935 O O . TRP A 1 257 ? -11.511 -1.253 36.547 1.00 90.69 257 TRP A O 1
ATOM 1945 N N . THR A 1 258 ? -12.004 0.760 35.673 1.00 91.25 258 THR A N 1
ATOM 1946 C CA . THR A 1 258 ? -13.358 0.859 36.219 1.00 91.25 258 THR A CA 1
ATOM 1947 C C . THR A 1 258 ? -14.325 1.208 35.089 1.00 91.25 258 THR A C 1
ATOM 1949 O O . THR A 1 258 ? -13.982 1.987 34.194 1.00 91.25 258 THR A O 1
ATOM 1952 N N . ASN A 1 259 ? -15.509 0.591 35.090 1.00 93.50 259 ASN A N 1
ATOM 1953 C CA . ASN A 1 259 ? -16.464 0.736 33.993 1.00 93.50 259 ASN A CA 1
ATOM 1954 C C . ASN A 1 259 ? -17.028 2.172 33.922 1.00 93.50 259 ASN A C 1
ATOM 1956 O O . ASN A 1 259 ? -17.195 2.807 34.965 1.00 93.50 259 ASN A O 1
ATOM 1960 N N . PRO A 1 260 ? -17.311 2.697 32.712 1.00 94.56 260 PRO A N 1
ATOM 1961 C CA . PRO A 1 260 ? -17.909 4.021 32.543 1.00 94.56 260 PRO A CA 1
ATOM 1962 C C . PRO A 1 260 ? -19.319 4.094 33.146 1.00 94.56 260 PRO A C 1
ATOM 1964 O O . PRO A 1 260 ? -20.117 3.169 32.976 1.00 94.56 260 PRO A O 1
ATOM 1967 N N . LYS A 1 261 ? -19.635 5.211 33.809 1.00 95.25 261 LYS A N 1
ATOM 1968 C CA . LYS A 1 261 ? -20.988 5.538 34.299 1.00 95.25 261 LYS A CA 1
ATOM 1969 C C . LYS A 1 261 ? -21.975 5.788 33.157 1.00 95.25 261 LYS A C 1
ATOM 1971 O O . LYS A 1 261 ? -21.574 5.924 32.000 1.00 95.25 261 LYS A O 1
ATOM 1976 N N . ALA A 1 262 ? -23.269 5.846 33.466 1.00 95.81 262 ALA A N 1
ATOM 1977 C CA . ALA A 1 262 ? -24.284 6.126 32.460 1.00 95.81 262 ALA A CA 1
ATOM 1978 C C . ALA A 1 262 ? -24.020 7.486 31.792 1.00 95.81 262 ALA A C 1
ATOM 1980 O O . ALA A 1 262 ? -23.798 8.494 32.461 1.00 95.81 262 ALA A O 1
ATOM 1981 N N . GLY A 1 263 ? -24.033 7.517 30.458 1.00 95.50 263 GLY A N 1
ATOM 1982 C CA . GLY A 1 263 ? -23.792 8.732 29.679 1.00 95.50 263 GLY A CA 1
ATOM 1983 C C . GLY A 1 263 ? -22.333 9.201 29.658 1.00 95.50 263 GLY A C 1
ATOM 1984 O O . GLY A 1 263 ? -22.071 10.327 29.234 1.00 95.50 263 GLY A O 1
ATOM 1985 N N . THR A 1 264 ? -21.373 8.373 30.083 1.00 95.69 264 THR A N 1
ATOM 1986 C CA . THR A 1 264 ? -19.939 8.701 30.042 1.00 95.69 264 THR A CA 1
ATOM 1987 C C . THR A 1 264 ? -19.153 7.674 29.233 1.00 95.69 264 THR A C 1
ATOM 1989 O O . THR A 1 264 ? -19.622 6.562 28.963 1.00 95.69 264 THR A O 1
ATOM 1992 N N . HIS A 1 265 ? -17.952 8.052 28.790 1.00 94.00 265 HIS A N 1
ATOM 1993 C CA . HIS A 1 265 ? -17.026 7.140 28.124 1.00 94.00 265 HIS A CA 1
ATOM 1994 C C . HIS A 1 265 ? -15.665 7.078 28.805 1.00 94.00 265 HIS A C 1
ATOM 1996 O O . HIS A 1 265 ? -15.237 8.009 29.490 1.00 94.00 265 HIS A O 1
ATOM 2002 N N . ARG A 1 266 ? -14.968 5.965 28.561 1.00 94.19 266 ARG A N 1
ATOM 2003 C CA . ARG A 1 266 ? -13.597 5.703 29.013 1.00 94.19 266 ARG A CA 1
ATOM 2004 C C . ARG A 1 266 ? -12.792 5.019 27.927 1.00 94.19 266 ARG A C 1
ATOM 2006 O O . ARG A 1 266 ? -13.360 4.369 27.053 1.00 94.19 266 ARG A O 1
ATOM 2013 N N . SER A 1 267 ? -11.470 5.166 27.982 1.00 93.06 267 SER A N 1
ATOM 2014 C CA . SER A 1 267 ? -10.580 4.637 26.947 1.00 93.06 267 SER A CA 1
ATOM 2015 C C . SER A 1 267 ? -9.386 3.877 27.509 1.00 93.06 267 SER A C 1
ATOM 2017 O O . SER A 1 267 ? -8.910 4.180 28.600 1.00 93.06 267 SER A O 1
ATOM 2019 N N . MET A 1 268 ? -8.875 2.927 26.732 1.00 94.50 268 MET A N 1
ATOM 2020 C CA . MET A 1 268 ? -7.629 2.205 26.986 1.00 94.50 268 MET A CA 1
ATOM 2021 C C . MET A 1 268 ? -6.788 2.137 25.716 1.00 94.50 268 MET A C 1
ATOM 2023 O O . MET A 1 268 ? -7.337 1.988 24.624 1.00 94.50 268 MET A O 1
ATOM 2027 N N . ARG A 1 269 ? -5.464 2.199 25.861 1.00 93.81 269 ARG A N 1
ATOM 2028 C CA . ARG A 1 269 ? -4.511 1.898 24.784 1.00 93.81 269 ARG A CA 1
ATOM 2029 C C . ARG A 1 269 ? -3.835 0.577 25.076 1.00 93.81 269 ARG A C 1
ATOM 2031 O O . ARG A 1 269 ? -3.348 0.387 26.185 1.00 93.81 269 ARG A O 1
ATOM 2038 N N . PHE A 1 270 ? -3.763 -0.288 24.080 1.00 95.12 270 PHE A N 1
ATOM 2039 C CA . PHE A 1 270 ? -3.143 -1.600 24.161 1.00 95.12 270 PHE A CA 1
ATOM 2040 C C . PHE A 1 270 ? -1.959 -1.701 23.206 1.00 95.12 270 PHE A C 1
ATOM 2042 O O . PHE A 1 270 ? -1.983 -1.091 22.138 1.00 95.12 270 PHE A O 1
ATOM 2049 N N . VAL A 1 271 ? -0.970 -2.510 23.577 1.00 92.25 271 VAL A N 1
ATOM 2050 C CA . VAL A 1 271 ? 0.125 -2.965 22.712 1.00 92.25 271 VAL A CA 1
ATOM 2051 C C . VAL A 1 271 ? 0.204 -4.485 22.750 1.00 92.25 271 VAL A C 1
ATOM 2053 O O . VAL A 1 271 ? 0.013 -5.073 23.815 1.00 92.25 271 VAL A O 1
ATOM 2056 N N . TYR A 1 272 ? 0.444 -5.127 21.610 1.00 91.06 272 TYR A N 1
ATOM 2057 C CA . TYR A 1 272 ? 0.697 -6.564 21.560 1.00 91.06 272 TYR A CA 1
ATOM 2058 C C . TYR A 1 272 ? 2.126 -6.883 21.982 1.00 91.06 272 TYR A C 1
ATOM 2060 O O . TYR A 1 272 ? 3.056 -6.245 21.492 1.00 91.06 272 TYR A O 1
ATOM 2068 N N . ASP A 1 273 ? 2.282 -7.893 22.831 1.00 86.25 273 ASP A N 1
ATOM 2069 C CA . ASP A 1 273 ? 3.578 -8.452 23.196 1.00 86.25 273 ASP A CA 1
ATOM 2070 C C . ASP A 1 273 ? 3.644 -9.913 22.734 1.00 86.25 273 ASP A C 1
ATOM 2072 O O . ASP A 1 273 ? 2.964 -10.793 23.276 1.00 86.25 273 ASP A O 1
ATOM 2076 N N . ALA A 1 274 ? 4.452 -10.174 21.705 1.00 78.94 274 ALA A N 1
ATOM 2077 C CA . ALA A 1 274 ? 4.595 -11.506 21.133 1.00 78.94 274 ALA A CA 1
ATOM 2078 C C . ALA A 1 274 ? 5.299 -12.499 22.072 1.00 78.94 274 ALA A C 1
ATOM 2080 O O . ALA A 1 274 ? 5.139 -13.705 21.885 1.00 78.94 274 ALA A O 1
ATOM 2081 N N . ALA A 1 275 ? 6.045 -12.034 23.082 1.00 87.00 275 ALA A N 1
ATOM 2082 C CA . ALA A 1 275 ? 6.700 -12.915 24.047 1.00 87.00 275 ALA A CA 1
ATOM 2083 C C . ALA A 1 275 ? 5.695 -13.563 25.012 1.00 87.00 275 ALA A C 1
ATOM 2085 O O . ALA A 1 275 ? 5.937 -14.670 25.497 1.00 87.00 275 ALA A O 1
ATOM 2086 N N . PHE A 1 276 ? 4.568 -12.894 25.275 1.00 90.69 276 PHE A N 1
ATOM 2087 C CA . PHE A 1 276 ? 3.541 -13.375 26.202 1.00 90.69 276 PHE A CA 1
ATOM 2088 C C . PHE A 1 276 ? 2.199 -13.733 25.539 1.00 90.69 276 PHE A C 1
ATOM 2090 O O . PHE A 1 276 ? 1.326 -14.280 26.213 1.00 90.69 276 PHE A O 1
ATOM 2097 N N . ASP A 1 277 ? 2.037 -13.454 24.241 1.00 89.00 277 ASP A N 1
ATOM 2098 C CA . ASP A 1 277 ? 0.837 -13.740 23.434 1.00 89.00 277 ASP A CA 1
ATOM 2099 C C . ASP A 1 277 ? -0.453 -13.084 23.971 1.00 89.00 277 ASP A C 1
ATOM 2101 O O . ASP A 1 277 ? -1.549 -13.654 23.994 1.00 89.00 277 ASP A O 1
ATOM 2105 N N . TYR A 1 278 ? -0.338 -11.828 24.404 1.00 93.88 278 TYR A N 1
ATOM 2106 C CA . TYR A 1 278 ? -1.490 -10.995 24.741 1.00 93.88 278 TYR A CA 1
ATOM 2107 C C . TYR A 1 278 ? -1.218 -9.512 24.507 1.00 93.88 278 TYR A C 1
ATOM 2109 O O . TYR A 1 278 ? -0.088 -9.060 24.331 1.00 93.88 278 TYR A O 1
ATOM 2117 N N . TYR A 1 279 ? -2.294 -8.734 24.533 1.00 95.31 279 TYR A N 1
ATOM 2118 C CA . TYR A 1 279 ? -2.238 -7.284 24.507 1.00 95.31 279 TYR A CA 1
ATOM 2119 C C . TYR A 1 279 ? -2.196 -6.727 25.927 1.00 95.31 279 TYR A C 1
ATOM 2121 O O . TYR A 1 279 ? -3.060 -7.052 26.740 1.00 95.31 279 TYR A O 1
ATOM 2129 N N . THR A 1 280 ? -1.237 -5.853 26.220 1.00 95.62 280 THR A N 1
ATOM 2130 C CA . THR A 1 280 ? -1.120 -5.171 27.516 1.00 95.62 280 THR A CA 1
ATOM 2131 C C . THR A 1 280 ? -1.611 -3.738 27.406 1.00 95.62 280 THR A C 1
ATOM 2133 O O . THR A 1 280 ? -1.219 -3.014 26.489 1.00 95.62 280 THR A O 1
ATOM 2136 N N . ALA A 1 281 ? -2.455 -3.305 28.342 1.00 94.25 281 ALA A N 1
ATOM 2137 C CA . ALA A 1 281 ? -2.871 -1.915 28.434 1.00 94.25 281 ALA A CA 1
ATOM 2138 C C . ALA A 1 281 ? -1.683 -1.029 28.846 1.00 94.25 281 ALA A C 1
ATOM 2140 O O . ALA A 1 281 ? -1.146 -1.167 29.943 1.00 94.25 281 ALA A O 1
ATOM 2141 N N . LEU A 1 282 ? -1.301 -0.099 27.973 1.00 88.81 282 LEU A N 1
ATOM 2142 C CA . LEU A 1 282 ? -0.299 0.936 28.234 1.00 88.81 282 LEU A CA 1
ATOM 2143 C C . LEU A 1 282 ? -0.882 2.092 29.044 1.00 88.81 282 LEU A C 1
ATOM 2145 O O . LEU A 1 282 ? -0.213 2.671 29.897 1.00 88.81 282 LEU A O 1
ATOM 2149 N N . THR A 1 283 ? -2.130 2.453 28.752 1.00 86.25 283 THR A N 1
ATOM 2150 C CA . THR A 1 283 ? -2.847 3.524 29.441 1.00 86.25 283 THR A CA 1
ATOM 2151 C C . THR A 1 283 ? -4.292 3.125 29.678 1.00 86.25 283 THR A C 1
ATOM 2153 O O . THR A 1 283 ? -4.918 2.459 28.852 1.00 86.25 283 THR A O 1
ATOM 2156 N N . VAL A 1 284 ? -4.826 3.563 30.819 1.00 85.44 284 VAL A N 1
ATOM 2157 C CA . VAL A 1 284 ? -6.200 3.295 31.238 1.00 85.44 284 VAL A CA 1
ATOM 2158 C C . VAL A 1 284 ? -6.816 4.602 31.728 1.00 85.44 284 VAL A C 1
ATOM 2160 O O . VAL A 1 284 ? -6.401 5.151 32.747 1.00 85.44 284 VAL A O 1
ATOM 2163 N N . GLY A 1 285 ? -7.786 5.129 30.983 1.00 76.81 285 GLY A N 1
ATOM 2164 C CA . GLY A 1 285 ? -8.525 6.332 31.351 1.00 76.81 285 GLY A CA 1
ATOM 2165 C C . GLY A 1 285 ? -9.478 6.050 32.511 1.00 76.81 285 GLY A C 1
ATOM 2166 O O . GLY A 1 285 ? -10.413 5.269 32.362 1.00 76.81 285 GLY A O 1
ATOM 2167 N N . GLN A 1 286 ? -9.238 6.693 33.655 1.00 79.25 286 GLN A N 1
ATOM 2168 C CA . GLN A 1 286 ? -10.036 6.525 34.883 1.00 79.25 286 GLN A CA 1
ATOM 2169 C C . GLN A 1 286 ? -11.091 7.607 35.097 1.00 79.25 286 GLN A C 1
ATOM 2171 O O . GLN A 1 286 ? -11.912 7.506 36.007 1.00 79.25 286 GLN A O 1
ATOM 2176 N N . TYR A 1 287 ? -11.047 8.665 34.295 1.00 82.25 287 TYR A N 1
ATOM 2177 C CA . TYR A 1 287 ? -11.961 9.787 34.420 1.00 82.25 287 TYR A CA 1
ATOM 2178 C C . TYR A 1 287 ? -13.159 9.559 33.509 1.00 82.25 287 TYR A C 1
ATOM 2180 O O . TYR A 1 287 ? -12.994 9.225 32.336 1.00 82.25 287 TYR A O 1
ATOM 2188 N N . ASP A 1 288 ? -14.354 9.744 34.060 1.00 84.31 288 ASP A N 1
ATOM 2189 C CA . ASP A 1 288 ? -15.575 9.763 33.270 1.00 84.31 288 ASP A CA 1
ATOM 2190 C C . ASP A 1 288 ? -15.574 11.008 32.382 1.00 84.31 288 ASP A C 1
ATOM 2192 O O . ASP A 1 288 ? -15.532 12.135 32.875 1.00 84.31 288 ASP A O 1
ATOM 2196 N N . ILE A 1 289 ? -15.613 10.794 31.069 1.00 82.69 289 ILE A N 1
ATOM 2197 C CA . ILE A 1 289 ? -15.720 11.872 30.091 1.00 82.69 289 ILE A CA 1
ATOM 2198 C C . ILE A 1 289 ? -17.180 11.934 29.649 1.00 82.69 289 ILE A C 1
ATOM 2200 O O . ILE A 1 289 ? -17.715 10.962 29.106 1.00 82.69 289 ILE A O 1
ATOM 2204 N N . THR A 1 290 ? -17.837 13.057 29.921 1.00 79.31 290 THR A N 1
ATOM 2205 C CA . THR A 1 290 ? -19.212 13.313 29.477 1.00 79.31 290 THR A CA 1
ATOM 2206 C C . THR A 1 290 ? -19.244 13.487 27.960 1.00 79.31 290 THR A C 1
ATOM 2208 O O . THR A 1 290 ? -18.317 14.072 27.396 1.00 79.31 290 THR A O 1
ATOM 2211 N N . SER A 1 291 ? -20.282 12.961 27.307 1.00 61.66 291 SER A N 1
ATOM 2212 C CA . SER A 1 291 ? -20.543 13.191 25.877 1.00 61.66 291 SER A CA 1
ATOM 2213 C C . SER A 1 291 ? -20.899 14.638 25.571 1.00 61.66 291 SER A C 1
ATOM 2215 O O . SER A 1 291 ? -21.668 15.201 26.384 1.00 61.66 291 SER A O 1
#

Foldseek 3Di:
DDPDAAQEQAAWDADPVPPGLQTEEPEEAEQDEFEDHAHEPAHQQRYEHYEYHEHEQENYLESHEAHDAPDLHEYEQYEYEAYEQEHHEHAPAAHHLNYENYEYYAYAEAHNGDFHEHLYEHYEAYAHEYLEYEADQSYAHYEYEQYEHEDDPRAYHHPYYHYAYYNYAYPVVRDHHHQQAHPADEDEAEDAAPEEAADELSRHQEYEYEYQYADYEYEHDQDDDDAFRKHKYKYFAQNQAQQGHYHYDPQEAEPDEDDAGHQWMWMWMWTDHPVVNHIYTPDTGPDTHHD